Protein AF-A0A453B8L2-F1 (afdb_monomer)

InterPro domains:
  IPR011989 Armadillo-like helical [G3DSA:1.25.10.10] (1-227)
  IPR016024 Armadillo-type fold [SSF48371] (5-205)
  IPR040122 Importin beta family [PTHR10527] (8-200)

Radius of gyration: 18.41 Å; Cα contacts (8 Å, |Δi|>4): 277; chains: 1; bounding box: 45×30×52 Å

Sequence (228 aa):
MLGKDKTAEERRIAICIFDDIAEQCRESALKYYDTYVPFLLEASNDDNSDVRQAAVYGLGVCAEFGGLTFRPLVGEALSKLNNVIRHPEAQHADNIMAYDNAVSALGKICQFHRDGIDAAQVIPAWLGCLPIKDDKIEAKVVHDQLCSMVERSDAQVLGPHSQYLPKIVSIFAEVLCNGKELATDETTTRMISVLKRFQQTLPPDFLASTFSTLQPQQQLMLQSILST

pLDDT: mean 94.62, std 6.13, range [56.25, 98.94]

Mean predicted aligned error: 3.57 Å

Organism: Aegilops tauschii subsp. strangulata (NCBI:txid200361)

Structure (mmCIF, N/CA/C/O backbone):
data_AF-A0A453B8L2-F1
#
_entry.id   AF-A0A453B8L2-F1
#
loop_
_atom_site.group_PDB
_atom_site.id
_atom_site.type_symbol
_atom_site.label_atom_id
_atom_site.label_alt_id
_atom_site.label_comp_id
_atom_site.label_asym_id
_atom_site.label_entity_id
_atom_site.label_seq_id
_atom_site.pdbx_PDB_ins_code
_atom_site.Cartn_x
_atom_site.Cartn_y
_atom_site.Cartn_z
_atom_site.occupancy
_atom_site.B_iso_or_equiv
_atom_site.auth_seq_id
_atom_site.auth_comp_id
_atom_site.auth_asym_id
_atom_site.auth_atom_id
_atom_site.pdbx_PDB_model_num
ATOM 1 N N . MET A 1 1 ? 14.413 -1.342 -23.898 1.00 56.25 1 MET A N 1
ATOM 2 C CA . MET A 1 1 ? 14.914 -0.247 -23.036 1.00 56.25 1 MET A CA 1
ATOM 3 C C . MET A 1 1 ? 15.488 -0.759 -21.718 1.00 56.25 1 MET A C 1
ATOM 5 O O . MET A 1 1 ? 16.394 -0.116 -21.220 1.00 56.25 1 MET A O 1
ATOM 9 N N . LEU A 1 2 ? 15.067 -1.928 -21.214 1.00 61.03 2 LEU A N 1
ATOM 10 C CA . LEU A 1 2 ? 15.569 -2.530 -19.967 1.00 61.03 2 LEU A CA 1
ATOM 11 C C . LEU A 1 2 ? 16.268 -3.887 -20.187 1.00 61.03 2 LEU A C 1
ATOM 13 O O . LEU A 1 2 ? 16.107 -4.805 -19.392 1.00 61.03 2 LEU A O 1
ATOM 17 N N . GLY A 1 3 ? 16.979 -4.059 -21.305 1.00 63.28 3 GLY A N 1
ATOM 18 C CA . GLY A 1 3 ? 17.667 -5.325 -21.575 1.00 63.28 3 GLY A CA 1
ATOM 19 C C . GLY A 1 3 ? 18.661 -5.672 -20.460 1.00 63.28 3 GLY A C 1
ATOM 20 O O . GLY A 1 3 ? 19.160 -4.785 -19.767 1.00 63.28 3 GLY A O 1
ATOM 21 N N . LYS A 1 4 ? 18.973 -6.964 -20.290 1.00 64.12 4 LYS A N 1
ATOM 22 C CA . LYS A 1 4 ? 19.947 -7.438 -19.282 1.00 64.12 4 LYS A CA 1
ATOM 23 C C . LYS A 1 4 ? 21.360 -6.861 -19.472 1.00 64.12 4 LYS A C 1
ATOM 25 O O . LYS A 1 4 ? 22.210 -7.035 -18.609 1.00 64.12 4 LYS A O 1
ATOM 30 N N . ASP A 1 5 ? 21.608 -6.186 -20.594 1.00 80.19 5 ASP A N 1
ATOM 31 C CA . ASP A 1 5 ? 22.816 -5.416 -20.886 1.00 80.19 5 ASP A CA 1
ATOM 32 C C . ASP A 1 5 ? 22.869 -4.047 -20.177 1.00 80.19 5 ASP A C 1
ATOM 34 O O . ASP A 1 5 ? 23.896 -3.375 -20.250 1.00 80.19 5 ASP A O 1
ATOM 38 N N . LYS A 1 6 ? 21.789 -3.615 -19.511 1.00 88.00 6 LYS A N 1
ATOM 39 C CA . LYS A 1 6 ? 21.709 -2.347 -18.768 1.00 88.00 6 LYS A CA 1
ATOM 40 C C . LYS A 1 6 ? 22.010 -2.525 -17.287 1.00 88.00 6 LYS A C 1
ATOM 42 O O . LYS A 1 6 ? 21.656 -3.538 -16.684 1.00 88.00 6 LYS A O 1
ATOM 47 N N . THR A 1 7 ? 22.620 -1.511 -16.686 1.00 94.06 7 THR A N 1
ATOM 48 C CA . THR A 1 7 ? 22.859 -1.442 -15.239 1.00 94.06 7 THR A CA 1
ATOM 49 C C . THR A 1 7 ? 21.543 -1.334 -14.463 1.00 94.06 7 THR A C 1
ATOM 51 O O . THR A 1 7 ? 20.521 -0.921 -15.010 1.00 94.06 7 THR A O 1
ATOM 54 N N . ALA A 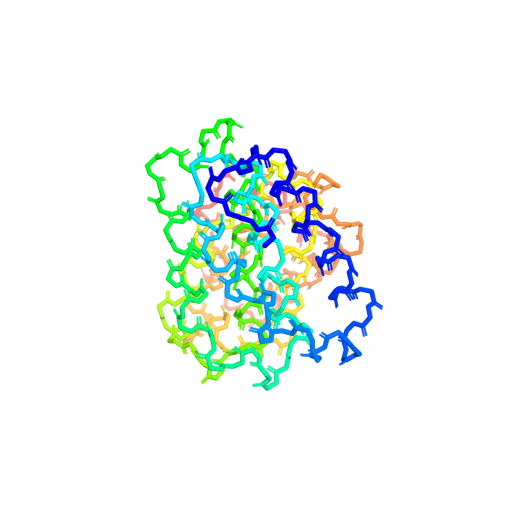1 8 ? 21.551 -1.701 -13.177 1.00 94.38 8 ALA A N 1
ATOM 55 C CA . ALA A 1 8 ? 20.370 -1.554 -12.321 1.00 94.38 8 ALA A CA 1
ATOM 56 C C . ALA A 1 8 ? 19.906 -0.089 -12.227 1.00 94.38 8 ALA A C 1
ATOM 58 O O . ALA A 1 8 ? 18.713 0.181 -12.307 1.00 94.38 8 ALA A O 1
ATOM 59 N N . GLU A 1 9 ? 20.851 0.854 -12.167 1.00 95.50 9 GLU A N 1
ATOM 60 C CA . GLU A 1 9 ? 20.565 2.292 -12.141 1.00 95.50 9 GLU A CA 1
ATOM 61 C C . GLU A 1 9 ? 19.816 2.757 -13.396 1.00 95.50 9 GLU A C 1
ATOM 63 O O . GLU A 1 9 ? 18.778 3.405 -13.297 1.00 95.50 9 GLU A O 1
ATOM 68 N N . GLU A 1 10 ? 20.296 2.378 -14.587 1.00 94.81 10 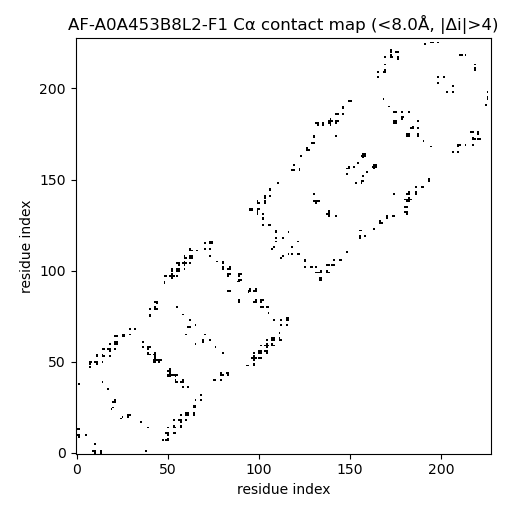GLU A N 1
ATOM 69 C CA . GLU A 1 10 ? 19.623 2.712 -15.850 1.00 94.81 10 GLU A CA 1
ATOM 70 C C . GLU A 1 10 ? 18.211 2.126 -15.905 1.00 94.81 10 GLU A C 1
ATOM 72 O O . GLU A 1 10 ? 17.290 2.785 -16.395 1.00 94.81 10 GLU A O 1
ATOM 77 N N . ARG A 1 11 ? 18.028 0.902 -15.386 1.00 94.38 11 ARG A N 1
ATOM 78 C CA . ARG A 1 11 ? 16.703 0.285 -15.312 1.00 94.38 11 ARG A CA 1
ATOM 79 C C . ARG A 1 11 ? 15.779 1.054 -14.375 1.00 94.38 11 ARG A C 1
ATOM 81 O O . ARG A 1 11 ? 14.662 1.375 -14.777 1.00 94.38 11 ARG A O 1
ATOM 88 N N . ARG A 1 12 ? 16.256 1.397 -13.173 1.00 95.88 12 ARG A N 1
ATOM 89 C CA . ARG A 1 12 ? 15.487 2.159 -12.181 1.00 95.88 12 ARG A CA 1
ATOM 90 C C . ARG A 1 12 ? 15.058 3.513 -12.739 1.00 95.88 12 ARG A C 1
ATOM 92 O O . ARG A 1 12 ? 13.876 3.826 -12.706 1.00 95.88 12 ARG A O 1
ATOM 99 N N . ILE A 1 13 ? 15.990 4.282 -13.307 1.00 95.75 13 ILE A N 1
ATOM 100 C CA . ILE A 1 13 ? 15.705 5.613 -13.866 1.00 95.75 13 ILE A CA 1
ATOM 101 C C . ILE A 1 13 ? 14.642 5.532 -14.962 1.00 95.75 13 ILE A C 1
ATOM 103 O O . ILE A 1 13 ? 13.707 6.330 -14.975 1.00 95.75 13 ILE A O 1
ATOM 107 N N . ALA A 1 14 ? 14.772 4.573 -15.880 1.00 94.75 14 ALA A N 1
ATOM 108 C CA . ALA A 1 14 ? 13.800 4.408 -16.951 1.00 94.75 14 ALA A CA 1
ATOM 109 C C . ALA A 1 14 ? 12.402 4.077 -16.406 1.00 94.75 14 ALA A C 1
ATOM 111 O O . ALA A 1 14 ? 11.430 4.644 -16.896 1.00 94.75 14 ALA A O 1
ATOM 112 N N . ILE A 1 15 ? 12.305 3.210 -15.393 1.00 96.44 15 ILE A N 1
ATOM 113 C CA . ILE A 1 15 ? 11.036 2.893 -14.726 1.00 96.44 15 ILE A CA 1
ATOM 114 C C . ILE A 1 15 ? 10.445 4.151 -14.085 1.00 96.44 15 ILE A C 1
ATOM 116 O O . ILE A 1 15 ? 9.339 4.523 -14.458 1.00 96.44 15 ILE A O 1
ATOM 120 N N . CYS A 1 16 ? 11.207 4.875 -13.257 1.00 96.94 16 CYS A N 1
ATOM 121 C CA . CYS A 1 16 ? 10.721 6.083 -12.581 1.00 96.94 16 CYS A CA 1
ATOM 122 C C . CYS A 1 16 ? 10.185 7.144 -13.559 1.00 96.94 16 CYS A C 1
ATOM 124 O O . CYS A 1 16 ? 9.155 7.753 -13.298 1.00 96.94 16 CYS A O 1
ATOM 126 N N . ILE A 1 17 ? 10.828 7.334 -14.719 1.00 95.81 17 ILE A N 1
ATOM 127 C CA . ILE A 1 17 ? 10.329 8.265 -15.748 1.00 95.81 17 ILE A CA 1
ATOM 128 C C . ILE A 1 17 ? 8.935 7.856 -16.238 1.00 95.81 17 ILE A C 1
ATOM 130 O O . ILE A 1 17 ? 8.071 8.707 -16.449 1.00 95.81 17 ILE A O 1
ATOM 134 N N . PHE A 1 18 ? 8.708 6.563 -16.468 1.00 95.06 18 PHE A N 1
ATOM 135 C CA . PHE A 1 18 ? 7.397 6.091 -16.897 1.00 95.06 18 PHE A CA 1
ATOM 136 C C . PHE A 1 18 ? 6.380 6.061 -15.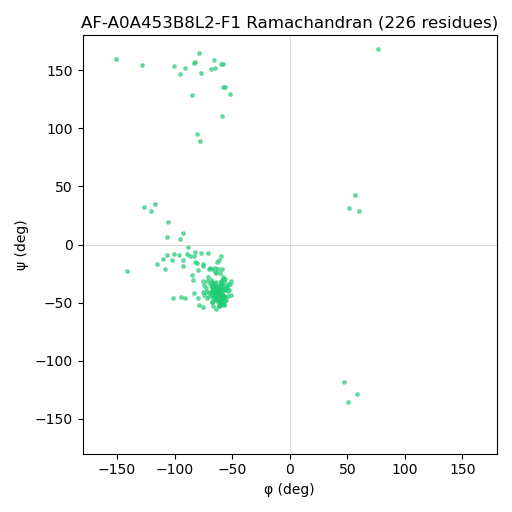753 1.00 95.06 18 PHE A C 1
ATOM 138 O O . PHE A 1 18 ? 5.208 6.320 -16.026 1.00 95.06 18 PHE A O 1
ATOM 145 N N . ASP A 1 19 ? 6.813 5.820 -14.511 1.00 96.94 19 ASP A N 1
ATOM 146 C CA . ASP A 1 19 ? 5.971 5.949 -13.318 1.00 96.94 19 ASP A CA 1
ATOM 147 C C . ASP A 1 19 ? 5.414 7.381 -13.237 1.00 96.94 19 ASP A C 1
ATOM 149 O O . ASP A 1 19 ? 4.197 7.563 -13.177 1.00 96.94 19 ASP A O 1
ATOM 153 N N . ASP A 1 20 ? 6.280 8.395 -13.371 1.00 96.81 20 ASP A N 1
ATOM 154 C CA . ASP A 1 20 ? 5.894 9.812 -13.383 1.00 96.81 20 ASP A CA 1
ATOM 155 C C . ASP A 1 20 ? 4.926 10.124 -14.533 1.00 96.81 20 ASP A C 1
ATOM 157 O O . ASP A 1 20 ? 3.925 10.820 -14.359 1.00 96.81 20 ASP A O 1
ATOM 161 N N . ILE A 1 21 ? 5.181 9.596 -15.736 1.00 95.38 21 ILE A N 1
ATOM 162 C CA . ILE A 1 21 ? 4.262 9.774 -16.868 1.00 95.38 21 ILE A CA 1
ATOM 163 C C . ILE A 1 21 ? 2.897 9.153 -16.544 1.00 95.38 21 ILE A C 1
ATOM 165 O O . ILE A 1 21 ? 1.869 9.785 -16.794 1.00 95.38 21 ILE A O 1
ATOM 169 N N . ALA A 1 22 ? 2.861 7.938 -15.997 1.00 95.25 22 ALA A N 1
ATOM 170 C CA . ALA A 1 22 ? 1.620 7.256 -15.650 1.00 95.25 22 ALA A CA 1
ATOM 171 C C . ALA A 1 22 ? 0.842 8.003 -14.555 1.00 95.25 22 ALA A C 1
ATOM 173 O O . ALA A 1 22 ? -0.367 8.197 -14.693 1.00 95.25 22 ALA A O 1
ATOM 174 N N . GLU A 1 23 ? 1.525 8.478 -13.516 1.00 96.12 23 GLU A N 1
ATOM 175 C CA . GLU A 1 23 ? 0.914 9.166 -12.378 1.00 96.12 23 GLU A CA 1
ATOM 176 C C . GLU A 1 23 ? 0.411 10.568 -12.752 1.00 96.12 23 GLU A C 1
ATOM 178 O O . GLU A 1 23 ? -0.729 10.939 -12.446 1.00 96.12 23 GLU A O 1
ATOM 183 N N . GLN A 1 24 ? 1.236 11.340 -13.464 1.00 97.00 24 GLN A N 1
ATOM 184 C CA . GLN A 1 24 ? 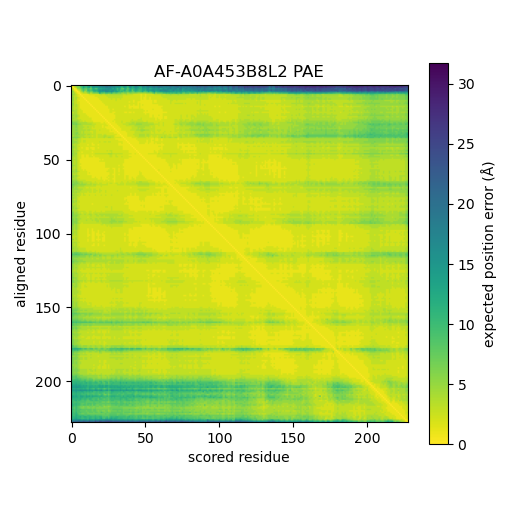0.955 12.744 -13.765 1.00 97.00 24 GLN A CA 1
ATOM 185 C C . GLN A 1 24 ? 0.054 12.911 -14.996 1.00 97.00 24 GLN A C 1
ATOM 187 O O . GLN A 1 24 ? -0.730 13.859 -15.063 1.00 97.00 24 GLN A O 1
ATOM 192 N N . CYS A 1 25 ? 0.124 11.997 -15.973 1.00 95.75 25 CYS A N 1
ATOM 193 C CA . CYS A 1 25 ? -0.677 12.077 -17.203 1.00 95.75 25 CYS A CA 1
ATOM 194 C C . CYS A 1 25 ? -1.899 11.139 -17.219 1.00 95.75 25 CYS A C 1
ATOM 196 O O . CYS A 1 25 ? -2.770 11.315 -18.078 1.00 95.75 25 CYS A O 1
ATOM 198 N N . ARG A 1 26 ? -1.994 10.173 -16.293 1.00 94.00 26 ARG A N 1
ATOM 199 C CA . ARG A 1 26 ? -3.161 9.294 -16.069 1.00 94.00 26 ARG A CA 1
ATOM 200 C C . ARG A 1 26 ? -3.715 8.696 -17.367 1.00 94.00 26 ARG A C 1
ATOM 202 O O . ARG A 1 26 ? -2.989 8.015 -18.085 1.00 94.00 26 ARG A O 1
ATOM 209 N N . GLU A 1 27 ? -4.968 8.989 -17.725 1.00 92.06 27 GLU A N 1
ATOM 210 C CA . GLU A 1 27 ? -5.622 8.481 -18.942 1.00 92.06 27 GLU A CA 1
ATOM 211 C C . GLU A 1 27 ? -4.799 8.723 -20.221 1.00 92.06 27 GLU A C 1
ATOM 213 O O . GLU A 1 27 ? -4.772 7.881 -21.119 1.00 92.06 27 GLU A O 1
ATOM 218 N N . SER A 1 28 ? -4.060 9.836 -20.301 1.00 94.50 28 SER A N 1
ATOM 219 C CA . SER A 1 28 ? -3.215 10.141 -21.467 1.00 94.50 28 SER A CA 1
ATOM 220 C C . SER A 1 28 ? -1.995 9.221 -21.588 1.00 94.50 28 SER A C 1
ATOM 222 O O . SER A 1 28 ? -1.440 9.083 -22.683 1.00 94.50 28 SER A O 1
ATOM 224 N N . ALA A 1 29 ? -1.577 8.585 -20.489 1.00 94.62 29 ALA A N 1
ATOM 225 C CA . ALA A 1 29 ? -0.471 7.636 -20.454 1.00 94.62 29 ALA A CA 1
ATOM 226 C C . ALA A 1 29 ? -0.876 6.218 -20.892 1.00 94.62 29 ALA A C 1
ATOM 228 O O . ALA A 1 29 ? -0.001 5.426 -21.239 1.00 94.62 29 ALA A O 1
ATOM 229 N N . LEU A 1 30 ? -2.178 5.899 -20.956 1.00 93.44 30 LEU A N 1
ATOM 230 C CA . LEU A 1 30 ? -2.669 4.547 -21.276 1.00 93.44 30 LEU A CA 1
ATOM 231 C C . LEU A 1 30 ? -2.157 4.021 -22.620 1.00 93.44 30 LEU A C 1
ATOM 233 O O . LEU A 1 30 ? -1.884 2.834 -22.756 1.00 93.44 30 LEU A O 1
ATOM 237 N N . LYS A 1 31 ? -1.942 4.904 -23.602 1.00 93.56 31 LYS A N 1
ATOM 238 C CA . LYS A 1 31 ? -1.366 4.546 -24.912 1.00 93.56 31 LYS A CA 1
ATOM 239 C C . LYS A 1 31 ? 0.055 3.965 -24.839 1.00 93.56 31 LYS A C 1
ATOM 241 O O . LYS A 1 31 ? 0.540 3.441 -25.835 1.00 93.56 31 LYS A O 1
ATOM 246 N N . TYR A 1 32 ? 0.729 4.090 -23.696 1.00 90.69 32 TYR A N 1
ATOM 247 C CA . TYR A 1 32 ? 2.061 3.537 -23.457 1.00 90.69 32 TYR A CA 1
ATOM 248 C C . TYR A 1 32 ? 2.033 2.235 -22.644 1.00 90.69 32 TYR A C 1
ATOM 250 O O . TYR A 1 32 ? 3.069 1.579 -22.540 1.00 90.69 32 TYR A O 1
ATOM 258 N N . TYR A 1 33 ? 0.880 1.828 -22.097 1.00 91.44 33 TYR A N 1
ATOM 259 C CA . TYR A 1 33 ? 0.789 0.687 -21.177 1.00 91.44 33 TYR A CA 1
ATOM 260 C C . TYR A 1 33 ? 1.183 -0.640 -21.832 1.00 91.44 33 TYR A C 1
ATOM 262 O O . TYR A 1 33 ? 1.894 -1.419 -21.203 1.00 91.44 33 TYR A O 1
ATOM 270 N N . ASP A 1 34 ? 0.828 -0.854 -23.103 1.00 88.81 34 ASP A N 1
ATOM 271 C CA . ASP A 1 34 ? 1.205 -2.061 -23.860 1.00 88.81 34 ASP A CA 1
ATOM 272 C C . ASP A 1 34 ? 2.723 -2.263 -23.938 1.00 88.81 34 ASP A C 1
ATOM 274 O O . ASP A 1 34 ? 3.210 -3.383 -24.059 1.00 88.81 34 ASP A O 1
ATOM 278 N N . THR A 1 35 ? 3.483 -1.168 -23.881 1.00 87.44 35 THR A N 1
ATOM 279 C CA . THR A 1 35 ? 4.945 -1.216 -23.849 1.00 87.44 35 THR A CA 1
ATOM 280 C C . THR A 1 35 ? 5.460 -1.253 -22.417 1.00 87.44 35 THR A C 1
ATOM 282 O O . THR A 1 35 ? 6.342 -2.041 -22.113 1.00 87.44 35 THR A O 1
ATOM 285 N N . TYR A 1 36 ? 4.933 -0.409 -21.536 1.00 90.56 36 TYR A N 1
ATOM 286 C CA . TYR A 1 36 ? 5.512 -0.146 -20.221 1.00 90.56 36 TYR A CA 1
ATOM 287 C C . TYR A 1 36 ? 5.128 -1.168 -19.139 1.00 90.56 36 TYR A C 1
ATOM 289 O O . TYR A 1 36 ? 5.999 -1.607 -18.390 1.00 90.56 36 TYR A O 1
ATOM 297 N N . VAL A 1 37 ? 3.871 -1.617 -19.068 1.00 93.88 37 VAL A N 1
ATOM 298 C CA . VAL A 1 37 ? 3.434 -2.524 -17.989 1.00 93.88 37 VAL A CA 1
ATOM 299 C C . VAL A 1 37 ? 4.119 -3.898 -18.041 1.00 93.88 37 VAL A C 1
ATOM 301 O O . VAL A 1 37 ? 4.521 -4.378 -16.980 1.00 93.88 37 VAL A O 1
ATOM 304 N N . PRO A 1 38 ? 4.351 -4.529 -19.213 1.00 93.62 38 PRO A N 1
ATOM 305 C CA . PRO A 1 38 ? 5.133 -5.767 -19.274 1.00 93.62 38 PRO A CA 1
ATOM 306 C C . PRO A 1 38 ? 6.520 -5.635 -18.631 1.00 93.62 38 PRO A C 1
ATOM 308 O O . PRO A 1 38 ? 6.982 -6.548 -17.950 1.00 93.62 38 PRO A O 1
ATOM 311 N N . PHE A 1 39 ? 7.161 -4.473 -18.787 1.00 91.44 39 PHE A N 1
ATOM 312 C CA . PHE A 1 39 ? 8.456 -4.199 -18.173 1.00 91.44 39 PHE A CA 1
ATOM 313 C C . PHE A 1 39 ? 8.370 -4.046 -16.655 1.00 91.44 39 PHE A C 1
ATOM 315 O O . PHE A 1 39 ? 9.223 -4.583 -15.952 1.00 91.44 39 PHE A O 1
ATOM 322 N N . LEU A 1 40 ? 7.342 -3.366 -16.141 1.00 95.94 40 LEU A N 1
ATOM 323 C CA . LEU A 1 40 ? 7.100 -3.291 -14.699 1.00 95.94 40 LEU A CA 1
ATOM 324 C C . LEU A 1 40 ? 6.901 -4.680 -14.084 1.00 95.94 40 LEU A C 1
ATOM 326 O O . LEU A 1 40 ? 7.466 -4.986 -13.035 1.00 95.94 40 LEU A O 1
ATOM 330 N N . LEU A 1 41 ? 6.115 -5.535 -14.743 1.00 97.31 41 LEU A N 1
ATOM 331 C CA . LEU A 1 41 ? 5.838 -6.895 -14.278 1.00 97.31 41 LEU A CA 1
ATOM 332 C C . LEU A 1 41 ? 7.113 -7.750 -14.227 1.00 97.31 41 LEU A C 1
ATOM 334 O O . LEU A 1 41 ? 7.298 -8.528 -13.290 1.00 97.31 41 LEU A O 1
ATOM 338 N N . GLU A 1 42 ? 8.014 -7.605 -15.200 1.00 95.56 42 GLU A N 1
ATOM 339 C CA . GLU A 1 42 ? 9.329 -8.253 -15.162 1.00 95.56 42 GLU A CA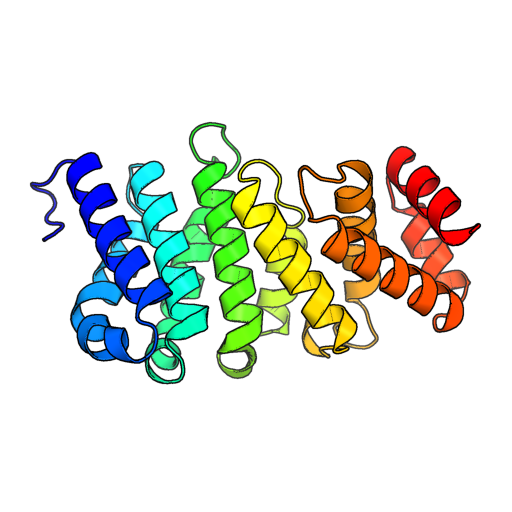 1
ATOM 340 C C . GLU A 1 42 ? 10.197 -7.686 -14.025 1.00 95.56 42 GLU A C 1
ATOM 342 O O . GLU A 1 42 ? 10.654 -8.440 -13.163 1.00 95.56 42 GLU A O 1
ATOM 347 N N . ALA A 1 43 ? 10.359 -6.361 -13.976 1.00 97.06 43 ALA A N 1
ATOM 348 C CA . ALA A 1 43 ? 11.241 -5.662 -13.041 1.00 97.06 43 ALA A CA 1
ATOM 349 C C . ALA A 1 43 ? 10.791 -5.740 -11.570 1.00 97.06 43 ALA A C 1
ATOM 351 O O . ALA A 1 43 ? 11.609 -5.625 -10.661 1.00 97.06 43 ALA A O 1
ATOM 352 N N . SER A 1 44 ? 9.511 -6.016 -11.310 1.00 98.19 44 SER A N 1
ATOM 353 C CA . SER A 1 44 ? 8.981 -6.219 -9.952 1.00 98.19 44 SER A CA 1
ATOM 354 C C . SER A 1 44 ? 9.668 -7.364 -9.209 1.00 98.19 44 SER A C 1
ATOM 356 O O . SER A 1 44 ? 9.623 -7.431 -7.984 1.00 98.19 44 SER A O 1
ATOM 358 N N . ASN A 1 45 ? 10.300 -8.295 -9.926 1.00 97.31 45 ASN A N 1
ATOM 359 C CA . ASN A 1 45 ? 11.081 -9.383 -9.340 1.00 97.31 45 ASN A CA 1
ATOM 360 C C . ASN A 1 45 ? 12.552 -9.349 -9.809 1.00 97.31 45 ASN A C 1
ATOM 362 O O . ASN A 1 45 ? 13.180 -10.400 -9.886 1.00 97.31 45 ASN A O 1
ATOM 366 N N . ASP A 1 46 ? 13.087 -8.164 -10.133 1.00 97.25 46 ASP A N 1
ATOM 367 C CA . ASP A 1 46 ? 14.516 -7.948 -10.419 1.00 97.25 46 ASP A CA 1
ATOM 368 C C . ASP A 1 46 ? 15.385 -8.337 -9.209 1.00 97.25 46 ASP A C 1
ATOM 370 O O . ASP A 1 46 ? 14.917 -8.302 -8.072 1.00 97.25 46 ASP A O 1
ATOM 374 N N . ASP A 1 47 ? 16.654 -8.681 -9.425 1.00 94.94 47 ASP A N 1
ATOM 375 C CA . ASP A 1 47 ? 17.588 -9.016 -8.342 1.00 94.94 47 ASP A CA 1
ATOM 376 C C . ASP A 1 47 ? 17.932 -7.786 -7.479 1.00 94.94 47 ASP A C 1
ATOM 378 O O . ASP A 1 47 ? 18.163 -7.908 -6.273 1.00 94.94 47 ASP A O 1
ATOM 382 N N . ASN A 1 48 ? 17.922 -6.584 -8.065 1.00 97.06 48 ASN A N 1
ATOM 383 C CA . ASN A 1 48 ? 18.202 -5.334 -7.365 1.00 97.06 48 ASN A CA 1
ATOM 384 C C . ASN A 1 48 ? 16.943 -4.766 -6.681 1.00 97.06 48 ASN A C 1
ATOM 386 O O . ASN A 1 48 ? 15.898 -4.598 -7.312 1.00 97.06 48 ASN A O 1
ATOM 390 N N . SER A 1 49 ? 17.047 -4.442 -5.389 1.00 97.75 49 SER A N 1
ATOM 391 C CA . SER A 1 49 ? 15.920 -3.960 -4.581 1.00 97.75 49 SER A CA 1
ATOM 392 C C . SER A 1 49 ? 15.382 -2.601 -5.019 1.00 97.75 49 SER A C 1
ATOM 394 O O . SER A 1 49 ? 14.165 -2.438 -5.038 1.00 97.75 49 SER A O 1
ATOM 396 N N . ASP A 1 50 ? 16.237 -1.671 -5.448 1.00 97.94 50 ASP A N 1
ATOM 397 C CA . ASP A 1 50 ? 15.802 -0.347 -5.911 1.00 97.94 50 ASP A CA 1
ATOM 398 C C . ASP A 1 50 ? 15.000 -0.442 -7.219 1.00 97.94 50 ASP A C 1
ATOM 400 O O . ASP A 1 50 ? 14.009 0.266 -7.409 1.00 97.94 50 ASP A O 1
ATOM 404 N N . VAL A 1 51 ? 15.393 -1.355 -8.118 1.00 98.19 51 VAL A N 1
ATOM 405 C CA . VAL A 1 51 ? 14.624 -1.657 -9.336 1.00 98.19 51 VAL A CA 1
ATOM 406 C C . VAL A 1 51 ? 13.277 -2.280 -8.979 1.00 98.19 51 VAL A C 1
ATOM 408 O O . VAL A 1 51 ? 12.258 -1.858 -9.529 1.00 98.19 51 VAL A O 1
ATOM 411 N N . ARG A 1 52 ? 13.244 -3.233 -8.034 1.00 98.44 52 ARG A N 1
ATOM 412 C CA . ARG A 1 52 ? 11.977 -3.803 -7.550 1.00 98.44 52 ARG A CA 1
ATOM 413 C C . ARG A 1 52 ? 11.075 -2.732 -6.956 1.00 98.44 52 ARG A C 1
ATOM 415 O O . ARG A 1 52 ? 9.899 -2.715 -7.294 1.00 98.44 52 ARG A O 1
ATOM 422 N N . GLN A 1 53 ? 11.611 -1.855 -6.107 1.00 98.69 53 GLN A N 1
ATOM 423 C CA . GLN A 1 53 ? 10.857 -0.779 -5.466 1.00 98.69 53 GLN A CA 1
ATOM 424 C C . GLN A 1 53 ? 10.191 0.125 -6.507 1.00 98.69 53 GLN A C 1
ATOM 426 O O . GLN A 1 53 ? 8.976 0.306 -6.453 1.00 98.69 53 GLN A O 1
ATOM 431 N N . ALA A 1 54 ? 10.958 0.627 -7.481 1.00 98.56 54 ALA A N 1
ATOM 432 C CA . ALA A 1 54 ? 10.414 1.448 -8.561 1.00 98.56 54 ALA A CA 1
ATOM 433 C C . ALA A 1 54 ? 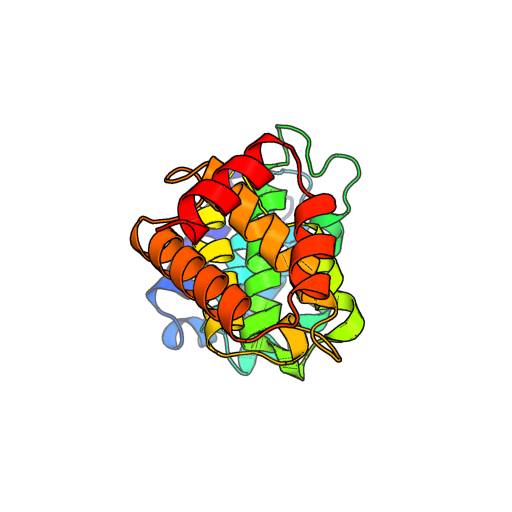9.334 0.686 -9.350 1.00 98.56 54 ALA A C 1
ATOM 435 O O . ALA A 1 54 ? 8.238 1.187 -9.579 1.00 98.56 54 ALA A O 1
ATOM 436 N N . ALA A 1 55 ? 9.594 -0.578 -9.691 1.00 98.62 55 ALA A N 1
ATOM 437 C CA . ALA A 1 55 ? 8.657 -1.375 -10.472 1.00 98.62 55 ALA A CA 1
ATOM 438 C C . ALA A 1 55 ? 7.324 -1.637 -9.750 1.00 98.62 55 ALA A C 1
ATOM 440 O O . ALA A 1 55 ? 6.260 -1.520 -10.362 1.00 98.62 55 ALA A O 1
ATOM 441 N N . VAL A 1 56 ? 7.353 -1.981 -8.457 1.00 98.81 56 VAL A N 1
ATOM 442 C CA . VAL A 1 56 ? 6.118 -2.229 -7.697 1.00 98.81 56 VAL A CA 1
ATOM 443 C C . VAL A 1 56 ? 5.357 -0.935 -7.407 1.00 98.81 56 VAL A C 1
ATOM 445 O O . VAL A 1 56 ? 4.126 -0.960 -7.424 1.00 98.81 56 VAL A O 1
ATOM 448 N N . TYR A 1 57 ? 6.054 0.196 -7.239 1.00 98.81 57 TYR A N 1
ATOM 449 C CA . TYR A 1 57 ? 5.427 1.519 -7.195 1.00 98.81 57 TYR A CA 1
ATOM 450 C C . TYR A 1 57 ? 4.676 1.811 -8.505 1.00 98.81 57 TYR A C 1
ATOM 452 O O . TYR A 1 57 ? 3.466 2.057 -8.479 1.00 98.81 57 TYR A O 1
ATOM 460 N N . GLY A 1 58 ? 5.346 1.664 -9.654 1.00 98.44 58 GLY A N 1
ATOM 461 C CA . GLY A 1 58 ? 4.746 1.820 -10.980 1.00 98.44 58 GLY A CA 1
ATOM 462 C C . GLY A 1 58 ? 3.549 0.894 -11.221 1.00 98.44 58 GLY A C 1
ATOM 463 O O . GLY A 1 58 ? 2.530 1.322 -11.768 1.00 98.44 58 GLY A O 1
ATOM 464 N N . LEU A 1 59 ? 3.601 -0.362 -10.750 1.00 98.44 59 LEU A N 1
ATOM 465 C CA . LEU A 1 59 ? 2.439 -1.263 -10.786 1.00 98.44 59 LEU A CA 1
ATOM 466 C C . LEU A 1 59 ? 1.272 -0.732 -9.953 1.00 98.44 59 LEU A C 1
ATOM 468 O O . LEU A 1 59 ? 0.125 -0.829 -10.389 1.00 98.44 59 LEU A O 1
ATOM 472 N N . GLY A 1 60 ? 1.547 -0.160 -8.780 1.00 98.62 60 GLY A N 1
ATOM 473 C CA . GLY A 1 60 ? 0.541 0.501 -7.954 1.00 98.62 60 GLY A CA 1
ATOM 474 C C . GLY A 1 60 ? -0.112 1.682 -8.673 1.00 98.62 60 GLY A C 1
ATOM 475 O O . GLY A 1 60 ? -1.338 1.774 -8.703 1.00 98.62 60 GLY A O 1
ATOM 476 N N . VAL A 1 61 ? 0.687 2.545 -9.308 1.00 98.38 61 VAL A N 1
ATOM 477 C CA . VAL A 1 61 ? 0.202 3.666 -10.137 1.00 98.38 61 VAL A CA 1
ATOM 478 C C . VAL A 1 61 ? -0.674 3.156 -11.286 1.00 98.38 61 VAL A C 1
ATOM 480 O O . VAL A 1 61 ? -1.760 3.685 -11.528 1.00 98.38 61 VAL A O 1
ATOM 483 N N . CYS A 1 62 ? -0.252 2.084 -11.961 1.00 97.81 62 CYS A N 1
ATOM 484 C CA . CYS A 1 62 ? -1.026 1.473 -13.040 1.00 97.81 62 CYS A CA 1
ATOM 485 C C . CYS A 1 62 ? -2.334 0.837 -12.551 1.00 97.81 62 CYS A C 1
ATOM 487 O O . CYS A 1 62 ? -3.339 0.911 -13.254 1.00 97.81 62 CYS A O 1
ATOM 489 N N . ALA A 1 63 ? -2.356 0.249 -11.355 1.00 97.56 63 ALA A N 1
ATOM 490 C CA . ALA A 1 63 ? -3.580 -0.263 -10.743 1.00 97.56 63 ALA A CA 1
ATOM 491 C C . ALA A 1 63 ? -4.558 0.863 -10.363 1.00 97.56 63 ALA A C 1
ATOM 493 O O . ALA A 1 63 ? -5.770 0.688 -10.410 1.00 97.56 63 ALA A O 1
ATOM 494 N N . GLU A 1 64 ? -4.053 2.033 -9.986 1.00 97.81 64 GLU A N 1
ATOM 495 C CA . GLU A 1 64 ? -4.891 3.166 -9.598 1.00 97.81 64 GLU A CA 1
ATOM 496 C C . GLU A 1 64 ? -5.456 3.928 -10.806 1.00 97.81 64 GLU A C 1
ATOM 498 O O . GLU A 1 64 ? -6.655 4.206 -10.865 1.00 97.81 64 GLU A O 1
ATOM 503 N N . PHE A 1 65 ? -4.619 4.226 -11.804 1.00 96.88 65 PHE A N 1
ATOM 504 C CA . PHE A 1 65 ? -4.996 5.084 -12.935 1.00 96.88 65 PHE A CA 1
ATOM 505 C C . PHE A 1 65 ? -5.212 4.335 -14.256 1.00 96.88 65 PHE A C 1
ATOM 507 O O . PHE A 1 65 ? -5.711 4.917 -15.219 1.00 96.88 65 PHE A O 1
ATOM 514 N N . GLY A 1 66 ? -4.875 3.045 -14.321 1.00 94.81 66 GLY A N 1
ATOM 515 C CA . GLY A 1 66 ? -4.956 2.234 -15.538 1.00 94.81 66 GLY A CA 1
ATOM 516 C C . GLY A 1 66 ? -6.368 1.811 -15.942 1.00 94.81 66 GLY A C 1
ATOM 517 O O . GLY A 1 66 ? -6.586 1.382 -17.078 1.00 94.81 66 GLY A O 1
ATOM 518 N N . GLY A 1 67 ? -7.337 1.904 -15.026 1.00 93.31 67 GLY A N 1
ATOM 519 C CA . GLY A 1 67 ? -8.741 1.582 -15.282 1.00 93.31 67 GLY A CA 1
ATOM 520 C C . GLY A 1 67 ? -8.939 0.212 -15.945 1.00 93.31 67 GLY A C 1
ATOM 521 O O . GLY A 1 67 ? -8.326 -0.790 -15.574 1.00 93.31 67 GLY A O 1
ATOM 522 N N . LEU A 1 68 ? -9.803 0.144 -16.961 1.00 93.62 68 LEU A N 1
ATOM 523 C CA . LEU A 1 68 ? -10.097 -1.115 -17.659 1.00 93.62 68 LEU A CA 1
ATOM 524 C C . LEU A 1 68 ? -8.884 -1.707 -18.392 1.00 93.62 68 LEU A C 1
ATOM 526 O O . LEU A 1 68 ? -8.848 -2.922 -18.579 1.00 93.62 68 LEU A O 1
ATOM 530 N N . THR A 1 69 ? -7.896 -0.888 -18.760 1.00 94.56 69 THR A N 1
ATOM 531 C CA . THR A 1 69 ? -6.674 -1.332 -19.447 1.00 94.56 69 THR A CA 1
ATOM 532 C C . THR A 1 69 ? -5.803 -2.201 -18.543 1.00 94.56 69 THR A C 1
ATOM 534 O O . THR A 1 69 ? -5.210 -3.166 -19.015 1.00 94.56 69 THR A O 1
ATOM 537 N N . PHE A 1 70 ? -5.760 -1.918 -17.237 1.00 95.56 70 PHE A N 1
ATOM 538 C CA . PHE A 1 70 ? -4.983 -2.719 -16.284 1.00 95.56 70 PHE A CA 1
ATOM 539 C C . PHE A 1 70 ? -5.691 -4.015 -15.866 1.00 95.56 70 PHE A C 1
ATOM 541 O O . PHE A 1 70 ? -5.045 -4.980 -15.463 1.00 95.56 70 PHE A O 1
ATOM 548 N N . ARG A 1 71 ? -7.024 -4.087 -15.994 1.00 94.88 71 ARG A N 1
ATOM 549 C CA . ARG A 1 71 ? -7.833 -5.220 -15.508 1.00 94.88 71 ARG A CA 1
ATOM 550 C C . ARG A 1 71 ? -7.341 -6.608 -15.967 1.00 94.88 71 ARG A C 1
ATOM 552 O O . ARG A 1 71 ? -7.313 -7.500 -15.120 1.00 94.88 71 ARG A O 1
ATOM 559 N N . PRO A 1 72 ? -6.941 -6.835 -17.235 1.00 95.56 72 PRO A N 1
ATOM 560 C CA . PRO A 1 72 ? -6.426 -8.136 -17.675 1.00 95.56 72 PRO A CA 1
ATOM 561 C C . PRO A 1 72 ? -5.108 -8.544 -16.999 1.00 95.56 72 PRO A C 1
ATOM 563 O O . PRO A 1 72 ? -4.777 -9.725 -16.979 1.00 95.56 72 PRO A O 1
ATOM 566 N N . LEU A 1 73 ? -4.369 -7.581 -16.443 1.00 96.12 73 LEU A N 1
ATOM 567 C CA . LEU A 1 73 ? -3.032 -7.757 -15.872 1.00 96.12 73 LEU A CA 1
ATOM 568 C C . LEU A 1 73 ? -3.057 -7.969 -14.351 1.00 96.12 73 LEU A C 1
ATOM 570 O O . LEU A 1 73 ? -2.038 -8.333 -13.771 1.00 96.12 73 LEU A O 1
ATOM 574 N N . VAL A 1 74 ? -4.215 -7.795 -13.700 1.00 97.56 74 VAL A N 1
ATOM 575 C CA . VAL A 1 74 ? -4.370 -7.892 -12.236 1.00 97.56 74 VAL A CA 1
ATOM 576 C C . VAL A 1 74 ? -3.840 -9.217 -11.686 1.00 97.56 74 VAL A C 1
ATOM 578 O O . VAL A 1 74 ? -3.122 -9.218 -10.691 1.00 97.56 74 VAL A O 1
ATOM 581 N N . GLY A 1 75 ? -4.145 -10.344 -12.338 1.00 97.81 75 GLY A N 1
ATOM 582 C CA . GLY A 1 75 ? -3.682 -11.659 -11.885 1.00 97.81 75 GLY A CA 1
ATOM 583 C C . GLY A 1 75 ? -2.156 -11.794 -11.897 1.00 97.81 75 GLY A C 1
ATOM 584 O O . GLY A 1 75 ? -1.570 -12.311 -10.945 1.00 97.81 75 GLY A O 1
ATOM 585 N N . GLU A 1 76 ? -1.501 -11.284 -12.941 1.00 98.00 76 GLU A N 1
ATOM 586 C CA . GLU A 1 76 ? -0.040 -11.295 -13.028 1.00 98.00 76 GLU A CA 1
ATOM 587 C C . GLU A 1 76 ? 0.580 -10.318 -12.025 1.00 98.00 76 GLU A C 1
ATOM 589 O O . GLU A 1 76 ? 1.487 -10.700 -11.288 1.00 98.00 76 GLU A O 1
ATOM 594 N N . ALA A 1 77 ? 0.039 -9.101 -11.915 1.00 98.44 77 ALA A N 1
ATOM 595 C CA . ALA A 1 77 ? 0.487 -8.109 -10.941 1.00 98.44 77 ALA A CA 1
ATOM 596 C C . ALA A 1 77 ? 0.412 -8.650 -9.504 1.00 98.44 77 ALA A C 1
ATOM 598 O O . ALA A 1 77 ? 1.389 -8.555 -8.763 1.00 98.44 77 ALA A O 1
ATOM 599 N N . LEU A 1 78 ? -0.692 -9.309 -9.129 1.00 98.56 78 LEU A N 1
ATOM 600 C CA . LEU A 1 78 ? -0.822 -9.981 -7.833 1.00 98.56 78 LEU A CA 1
ATOM 601 C C . LEU A 1 78 ? 0.271 -11.030 -7.618 1.00 98.56 78 LEU A C 1
ATOM 603 O O . LEU A 1 78 ? 0.866 -11.077 -6.543 1.00 98.56 78 LEU A O 1
ATOM 607 N N . SER A 1 79 ? 0.567 -11.851 -8.631 1.00 98.44 79 SER A N 1
ATOM 608 C CA . SER A 1 79 ? 1.644 -12.840 -8.538 1.00 98.44 79 SER A CA 1
ATOM 609 C C . SER A 1 79 ? 3.003 -12.176 -8.309 1.00 98.44 79 SER A C 1
ATOM 611 O O . SER A 1 79 ? 3.775 -12.651 -7.475 1.00 98.44 79 SER A O 1
ATOM 613 N N . LYS A 1 80 ? 3.305 -11.090 -9.030 1.00 98.69 80 LYS A N 1
ATOM 614 C CA . LYS A 1 80 ? 4.580 -10.369 -8.918 1.00 98.69 80 LYS A CA 1
ATOM 615 C C . LYS A 1 80 ? 4.741 -9.703 -7.558 1.00 98.69 80 LYS A C 1
ATOM 617 O O . LYS A 1 80 ? 5.783 -9.883 -6.930 1.00 98.69 80 LYS A O 1
ATOM 622 N N . LEU A 1 81 ? 3.707 -9.014 -7.076 1.00 98.81 81 LEU A N 1
ATOM 623 C CA . LEU A 1 81 ? 3.695 -8.388 -5.752 1.00 98.81 81 LEU A CA 1
ATOM 624 C C . LEU A 1 81 ? 3.826 -9.433 -4.642 1.00 98.81 81 LEU A C 1
ATOM 626 O O . LEU A 1 81 ? 4.634 -9.273 -3.733 1.00 98.81 81 LEU A O 1
ATOM 630 N N . ASN A 1 82 ? 3.097 -10.547 -4.742 1.00 98.56 82 ASN A N 1
ATOM 631 C CA . ASN A 1 82 ? 3.163 -11.623 -3.759 1.00 98.56 82 ASN A CA 1
ATOM 632 C C . ASN A 1 82 ? 4.572 -12.234 -3.650 1.00 98.56 82 ASN A C 1
ATOM 634 O O . ASN A 1 82 ? 4.990 -12.580 -2.547 1.00 98.56 82 ASN A O 1
ATOM 638 N N . ASN A 1 83 ? 5.324 -12.327 -4.752 1.00 98.50 83 ASN A N 1
ATOM 639 C CA . ASN A 1 83 ? 6.718 -12.780 -4.713 1.00 98.50 83 ASN A CA 1
ATOM 640 C C . ASN A 1 83 ? 7.617 -11.829 -3.908 1.00 98.50 83 ASN A C 1
ATOM 642 O O . ASN A 1 83 ? 8.452 -12.302 -3.142 1.00 98.50 83 ASN A O 1
ATOM 646 N N . VAL A 1 84 ? 7.428 -10.510 -4.044 1.00 98.62 84 VAL A N 1
ATOM 647 C CA . VAL A 1 84 ? 8.177 -9.505 -3.266 1.00 98.62 84 VAL A CA 1
ATOM 648 C C . VAL A 1 84 ? 7.789 -9.575 -1.792 1.00 98.62 84 VAL A C 1
ATOM 650 O O . VAL A 1 84 ? 8.655 -9.688 -0.930 1.00 98.62 84 VAL A O 1
ATOM 653 N N . ILE A 1 85 ? 6.485 -9.584 -1.504 1.00 98.69 85 ILE A N 1
ATOM 654 C CA . ILE A 1 85 ? 5.941 -9.568 -0.139 1.00 98.69 85 ILE A CA 1
ATOM 655 C C . ILE A 1 85 ? 6.345 -10.822 0.646 1.00 98.69 85 ILE A C 1
ATOM 657 O O . ILE A 1 85 ? 6.620 -10.748 1.841 1.00 98.69 85 ILE A O 1
ATOM 661 N N . ARG A 1 86 ? 6.382 -11.985 -0.013 1.00 98.00 86 ARG A N 1
ATOM 662 C CA . ARG A 1 86 ? 6.688 -13.277 0.623 1.00 98.00 86 ARG A CA 1
ATOM 663 C C . ARG A 1 86 ? 8.152 -13.683 0.519 1.00 98.00 86 ARG A C 1
ATOM 665 O O . ARG A 1 86 ? 8.484 -14.798 0.927 1.00 98.00 86 ARG A O 1
ATOM 672 N N . HIS A 1 87 ? 9.016 -12.828 -0.030 1.00 98.00 87 HIS A N 1
ATOM 673 C CA . HIS A 1 87 ? 10.441 -13.119 -0.082 1.00 98.00 87 HIS A CA 1
ATOM 674 C C . HIS A 1 87 ? 10.972 -13.341 1.351 1.00 98.00 87 HIS A C 1
ATOM 676 O O . HIS A 1 87 ? 10.633 -12.559 2.241 1.00 98.00 87 HIS A O 1
ATOM 682 N N . PRO A 1 88 ? 11.801 -14.371 1.618 1.00 97.25 88 PRO A N 1
ATOM 683 C CA . PRO A 1 88 ? 12.286 -14.655 2.974 1.00 97.25 88 PRO A CA 1
ATOM 684 C C . PRO A 1 88 ? 13.000 -13.471 3.639 1.00 97.25 88 PRO A C 1
ATOM 686 O O . PRO A 1 88 ? 12.940 -13.307 4.852 1.00 97.25 88 PRO A O 1
ATOM 689 N N . GLU A 1 89 ? 13.637 -12.627 2.828 1.00 97.38 89 GLU A N 1
ATOM 690 C CA . GLU A 1 89 ? 14.344 -11.419 3.262 1.00 97.38 89 GLU A CA 1
ATOM 691 C C . GLU A 1 89 ? 13.576 -10.130 2.936 1.00 97.38 89 GLU A C 1
ATOM 693 O O . GLU A 1 89 ? 14.181 -9.063 2.868 1.00 97.38 89 GLU A O 1
ATOM 698 N N . ALA A 1 90 ? 12.261 -10.197 2.691 1.00 97.75 90 ALA A N 1
ATOM 699 C CA . ALA A 1 90 ? 11.470 -9.028 2.291 1.00 97.75 90 ALA A CA 1
ATOM 700 C C . ALA A 1 90 ? 11.562 -7.878 3.306 1.00 97.75 90 ALA A C 1
ATOM 702 O O . ALA A 1 90 ? 11.622 -6.717 2.919 1.00 97.75 90 ALA A O 1
ATOM 703 N N . GLN A 1 91 ? 11.639 -8.212 4.598 1.00 96.25 91 GLN A N 1
ATOM 704 C CA . GLN A 1 91 ? 11.752 -7.244 5.692 1.00 96.25 91 GLN A CA 1
ATOM 705 C C . GLN A 1 91 ? 13.205 -6.945 6.109 1.00 96.25 91 GLN A C 1
ATOM 707 O O . GLN A 1 91 ? 13.436 -6.313 7.138 1.00 96.25 91 GLN A O 1
ATOM 712 N N . HIS A 1 92 ? 14.203 -7.408 5.345 1.00 97.81 92 HIS A N 1
ATOM 713 C CA . HIS A 1 92 ? 15.596 -7.001 5.546 1.00 97.81 92 HIS A CA 1
ATOM 714 C C . HIS A 1 92 ? 15.778 -5.524 5.164 1.00 97.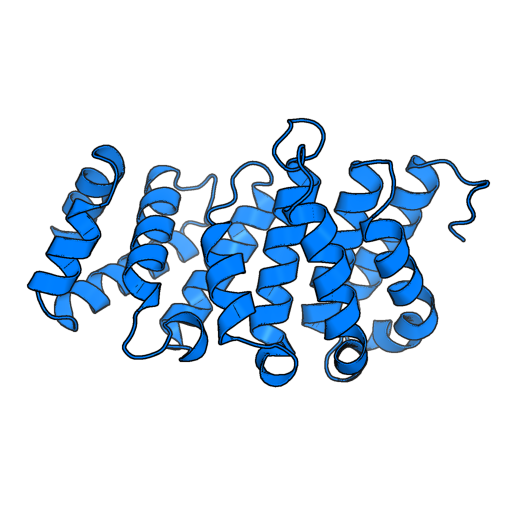81 92 HIS A C 1
ATOM 716 O O . HIS A 1 92 ? 15.095 -5.040 4.264 1.00 97.81 92 HIS A O 1
ATOM 722 N N . ALA A 1 93 ? 16.728 -4.823 5.793 1.00 96.75 93 ALA A N 1
ATOM 723 C CA . ALA A 1 93 ? 16.950 -3.387 5.586 1.00 96.75 93 ALA A CA 1
ATOM 724 C C . ALA A 1 93 ? 17.147 -2.999 4.106 1.00 96.75 93 ALA A C 1
ATOM 726 O O . ALA A 1 93 ? 16.681 -1.949 3.679 1.00 96.75 93 ALA A O 1
ATOM 727 N N . ASP A 1 94 ? 17.764 -3.876 3.311 1.00 96.06 94 ASP A N 1
ATOM 728 C CA . ASP A 1 94 ? 17.995 -3.641 1.877 1.00 96.06 94 ASP A CA 1
ATOM 729 C C . ASP A 1 94 ? 16.732 -3.802 1.011 1.00 96.06 94 ASP A C 1
ATOM 731 O O . ASP A 1 94 ? 16.697 -3.344 -0.129 1.00 96.06 94 ASP A O 1
ATOM 735 N N . ASN A 1 95 ? 15.701 -4.482 1.523 1.00 98.19 95 ASN A N 1
ATOM 736 C CA . ASN A 1 95 ? 14.495 -4.866 0.781 1.00 98.19 95 ASN A CA 1
ATOM 737 C C . ASN A 1 95 ? 13.220 -4.201 1.304 1.00 98.19 95 ASN A C 1
ATOM 739 O O . ASN A 1 95 ? 12.212 -4.195 0.596 1.00 98.19 95 ASN A O 1
ATOM 743 N N . ILE A 1 96 ? 13.257 -3.650 2.519 1.00 98.50 96 ILE A N 1
ATOM 744 C CA . ILE A 1 96 ? 12.071 -3.183 3.237 1.00 98.50 96 ILE A CA 1
ATOM 745 C C . ILE A 1 96 ? 11.315 -2.088 2.479 1.00 98.50 96 ILE A C 1
ATOM 747 O O . ILE A 1 96 ? 10.089 -2.100 2.444 1.00 98.50 96 ILE A O 1
ATOM 751 N N . MET A 1 97 ? 12.027 -1.212 1.766 1.00 98.56 97 MET A N 1
ATOM 752 C CA . MET A 1 97 ? 11.407 -0.175 0.937 1.00 98.56 97 MET A CA 1
ATOM 753 C C . MET A 1 97 ? 10.607 -0.781 -0.225 1.00 98.56 97 MET A C 1
ATOM 755 O O . MET A 1 97 ? 9.477 -0.370 -0.492 1.00 98.56 97 MET A O 1
ATOM 759 N N . ALA A 1 98 ? 11.149 -1.808 -0.889 1.00 98.69 98 ALA A N 1
ATOM 760 C CA . ALA A 1 98 ? 10.439 -2.532 -1.942 1.00 98.69 98 ALA A CA 1
ATOM 761 C C . ALA A 1 98 ? 9.246 -3.327 -1.385 1.00 98.69 98 ALA A C 1
ATOM 763 O O . ALA A 1 98 ? 8.205 -3.399 -2.036 1.00 98.69 98 ALA A O 1
ATOM 764 N N . TYR A 1 99 ? 9.375 -3.900 -0.184 1.00 98.88 99 TYR A N 1
ATOM 765 C CA . TYR A 1 99 ? 8.268 -4.558 0.513 1.00 98.88 99 TYR A CA 1
ATOM 766 C C . TYR A 1 99 ? 7.128 -3.573 0.805 1.00 98.88 99 TYR A C 1
ATOM 768 O O . TYR A 1 99 ? 5.988 -3.840 0.424 1.00 98.88 99 TYR A O 1
ATOM 776 N N . ASP A 1 100 ? 7.429 -2.419 1.402 1.00 98.88 100 ASP A N 1
ATOM 777 C CA . ASP A 1 100 ? 6.437 -1.401 1.753 1.00 98.88 100 ASP A CA 1
ATOM 778 C C . ASP A 1 100 ? 5.688 -0.888 0.511 1.00 98.88 100 ASP A C 1
ATOM 780 O O . ASP A 1 100 ? 4.453 -0.859 0.490 1.00 98.88 100 ASP A O 1
ATOM 784 N N . ASN A 1 101 ? 6.418 -0.596 -0.572 1.00 98.88 101 ASN A N 1
ATOM 785 C CA . ASN A 1 101 ? 5.824 -0.193 -1.850 1.00 98.88 101 ASN A CA 1
ATOM 786 C C . ASN A 1 101 ? 4.969 -1.317 -2.467 1.00 98.88 101 ASN A C 1
ATOM 788 O O . ASN A 1 101 ? 3.898 -1.049 -3.012 1.00 98.88 101 ASN A O 1
ATOM 792 N N . ALA A 1 102 ? 5.376 -2.587 -2.346 1.00 98.94 102 ALA A N 1
ATOM 793 C CA . ALA A 1 102 ? 4.584 -3.714 -2.840 1.00 98.94 102 ALA A CA 1
ATOM 794 C C . ALA A 1 102 ? 3.271 -3.897 -2.056 1.00 98.94 102 ALA A C 1
ATOM 796 O O . ALA A 1 102 ? 2.232 -4.193 -2.651 1.00 98.94 102 ALA A O 1
ATOM 797 N N . VAL A 1 103 ? 3.292 -3.697 -0.734 1.00 98.94 103 VAL A N 1
ATOM 798 C CA . VAL A 1 103 ? 2.090 -3.737 0.116 1.00 98.94 103 VAL A CA 1
ATOM 799 C C . VAL A 1 103 ? 1.148 -2.574 -0.210 1.00 98.94 103 VAL A C 1
ATOM 801 O O . VAL A 1 103 ? -0.068 -2.772 -0.272 1.00 98.94 103 VAL A O 1
ATOM 804 N N . SER A 1 104 ? 1.688 -1.381 -0.469 1.00 98.94 104 SER A N 1
ATOM 805 C CA . SER A 1 104 ? 0.902 -0.229 -0.926 1.00 98.94 104 SER A CA 1
ATOM 806 C C . SER A 1 104 ? 0.254 -0.479 -2.295 1.00 98.94 104 SER A C 1
ATOM 808 O O . SER A 1 104 ? -0.961 -0.330 -2.455 1.00 98.94 104 SER A O 1
ATOM 810 N N . ALA A 1 105 ? 1.019 -0.990 -3.267 1.00 98.88 105 ALA A N 1
ATOM 811 C CA . ALA A 1 105 ? 0.507 -1.367 -4.585 1.00 98.88 105 ALA A CA 1
ATOM 812 C C . ALA A 1 105 ? -0.586 -2.448 -4.509 1.00 98.88 105 ALA A C 1
ATOM 814 O O . ALA A 1 105 ? -1.596 -2.370 -5.215 1.00 98.88 105 ALA A O 1
ATOM 815 N N . LEU A 1 106 ? -0.436 -3.428 -3.610 1.00 98.88 106 LEU A N 1
ATOM 816 C CA . LEU A 1 106 ? -1.469 -4.431 -3.348 1.00 98.88 106 LEU A CA 1
ATOM 817 C C . LEU A 1 106 ? -2.763 -3.790 -2.823 1.00 98.88 106 LEU A C 1
ATOM 819 O O . LEU A 1 106 ? -3.851 -4.179 -3.252 1.00 98.88 106 LEU A O 1
ATOM 823 N N . GLY A 1 107 ? -2.657 -2.779 -1.956 1.00 98.75 107 GLY A N 1
ATOM 824 C CA . GLY A 1 107 ? -3.798 -1.991 -1.483 1.00 98.75 107 GLY A CA 1
ATOM 825 C C . GLY A 1 107 ? -4.532 -1.282 -2.621 1.00 98.75 107 GLY A C 1
ATOM 826 O O . GLY A 1 107 ? -5.758 -1.375 -2.724 1.00 98.75 107 GLY A O 1
ATOM 827 N N . LYS A 1 108 ? -3.793 -0.665 -3.555 1.00 98.75 108 LYS A N 1
ATOM 828 C CA . LYS A 1 108 ? -4.354 -0.056 -4.778 1.00 98.75 108 LYS A CA 1
ATOM 829 C C . LYS A 1 108 ? -5.112 -1.077 -5.631 1.00 98.75 108 LYS A C 1
ATOM 831 O O . LYS A 1 108 ? -6.251 -0.813 -6.012 1.00 98.75 108 LYS A O 1
ATOM 836 N N . ILE A 1 109 ? -4.577 -2.283 -5.836 1.00 98.62 109 ILE A N 1
ATOM 837 C CA . ILE A 1 109 ? -5.322 -3.362 -6.515 1.00 98.62 109 ILE A CA 1
ATOM 838 C C . ILE A 1 109 ? -6.604 -3.721 -5.746 1.00 98.62 109 ILE A C 1
ATOM 840 O O . ILE A 1 109 ? -7.669 -3.836 -6.357 1.00 98.62 109 ILE A O 1
ATOM 844 N N . CYS A 1 110 ? -6.534 -3.850 -4.417 1.00 98.25 110 CYS A N 1
ATOM 845 C CA . CYS A 1 110 ? -7.699 -4.147 -3.578 1.00 98.25 110 CYS A CA 1
ATOM 846 C C . CYS A 1 110 ? -8.805 -3.089 -3.704 1.00 98.25 110 CYS A C 1
ATOM 848 O O . CYS A 1 110 ? -9.987 -3.432 -3.695 1.00 98.25 110 CYS A O 1
ATOM 850 N N . GLN A 1 111 ? -8.443 -1.813 -3.844 1.00 97.62 111 GLN A N 1
ATOM 851 C CA . GLN A 1 111 ? -9.403 -0.722 -3.990 1.00 97.62 111 GLN A CA 1
ATOM 852 C C . GLN A 1 111 ? -9.971 -0.611 -5.409 1.00 97.62 111 GLN A C 1
ATOM 854 O O . GLN A 1 111 ? -11.189 -0.547 -5.580 1.00 97.62 111 GLN A O 1
ATOM 859 N N . PHE A 1 112 ? -9.107 -0.556 -6.423 1.00 97.38 112 PHE A N 1
ATOM 860 C CA . PHE A 1 112 ? -9.497 -0.173 -7.784 1.00 97.38 112 PHE A CA 1
ATOM 861 C C . PHE A 1 112 ? -9.873 -1.366 -8.670 1.00 97.38 112 PHE A C 1
ATOM 863 O O . PHE A 1 112 ? -10.598 -1.210 -9.653 1.00 97.38 112 PHE A O 1
ATOM 870 N N . HIS A 1 113 ? -9.461 -2.578 -8.290 1.00 97.12 113 HIS A N 1
ATOM 871 C CA . HIS A 1 113 ? -9.681 -3.803 -9.060 1.00 97.12 113 HIS A CA 1
ATOM 872 C C . HIS A 1 113 ? -10.347 -4.919 -8.250 1.00 97.12 113 HIS A C 1
ATOM 874 O O . HIS A 1 113 ? -10.147 -6.101 -8.525 1.00 97.12 113 HIS A O 1
ATOM 880 N N . ARG A 1 114 ? -11.211 -4.552 -7.299 1.00 92.75 114 ARG A N 1
ATOM 881 C CA . ARG A 1 114 ? -11.945 -5.479 -6.418 1.00 92.75 114 ARG A CA 1
ATOM 882 C C . ARG A 1 114 ? -12.703 -6.612 -7.130 1.00 92.75 114 ARG A C 1
ATOM 884 O O . ARG A 1 114 ? -12.8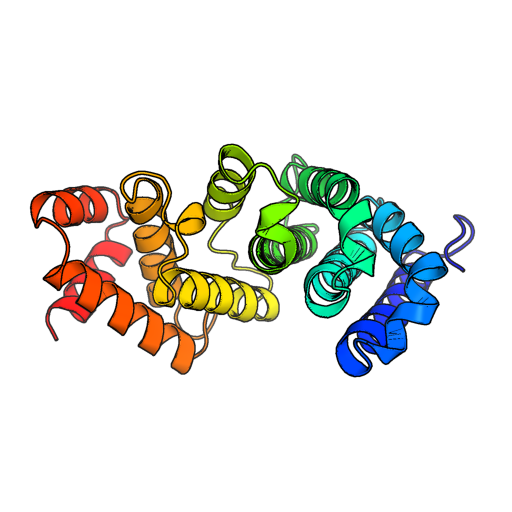29 -7.700 -6.583 1.00 92.75 114 ARG A O 1
ATOM 891 N N . ASP A 1 115 ? -13.191 -6.373 -8.350 1.00 92.25 115 ASP A N 1
ATOM 892 C CA . ASP A 1 115 ? -13.928 -7.367 -9.151 1.00 92.25 115 ASP A CA 1
ATOM 893 C C . ASP A 1 115 ? -12.993 -8.333 -9.908 1.00 92.25 115 ASP A C 1
ATOM 895 O O . ASP A 1 115 ? -13.454 -9.246 -10.593 1.00 92.25 115 ASP A O 1
ATOM 899 N N . GLY A 1 116 ? -11.681 -8.090 -9.858 1.00 93.06 116 GLY A N 1
ATOM 900 C CA . GLY A 1 116 ? -10.637 -8.885 -10.504 1.00 93.06 116 GLY A CA 1
ATOM 901 C C . GLY A 1 116 ? -9.823 -9.744 -9.538 1.00 93.06 116 GLY A C 1
ATOM 902 O O . GLY A 1 116 ? -8.840 -10.341 -9.970 1.00 93.06 116 GLY A O 1
ATOM 903 N N . ILE A 1 117 ? -10.196 -9.798 -8.254 1.00 96.06 117 ILE A N 1
ATOM 904 C CA . ILE A 1 117 ? -9.445 -10.508 -7.212 1.00 96.06 117 ILE A CA 1
ATOM 905 C C . ILE A 1 117 ? -10.335 -11.466 -6.413 1.00 96.06 117 ILE A C 1
ATOM 907 O O . ILE A 1 117 ? -11.533 -11.235 -6.250 1.00 96.06 117 ILE A O 1
ATOM 911 N N . ASP A 1 118 ? -9.731 -12.511 -5.844 1.00 96.50 118 ASP A N 1
ATOM 912 C CA . ASP A 1 118 ? -10.360 -13.282 -4.768 1.00 96.50 118 ASP A CA 1
ATOM 913 C C . ASP A 1 118 ? -10.231 -12.502 -3.452 1.00 96.50 118 ASP A C 1
ATOM 915 O O . ASP A 1 118 ? -9.252 -12.632 -2.711 1.00 96.50 118 ASP A O 1
ATOM 919 N N . ALA A 1 119 ? -11.218 -11.650 -3.171 1.00 95.12 119 ALA A N 1
ATOM 920 C CA . ALA A 1 119 ? -11.208 -10.783 -1.996 1.00 95.12 119 ALA A CA 1
ATOM 921 C C . ALA A 1 119 ? -11.101 -11.560 -0.670 1.00 95.12 119 ALA A C 1
ATOM 923 O O . ALA A 1 119 ? -10.505 -11.053 0.279 1.00 95.12 119 ALA A O 1
ATOM 924 N N . ALA A 1 120 ? -11.618 -12.794 -0.603 1.00 95.38 120 ALA A N 1
ATOM 925 C CA . ALA A 1 120 ? -11.564 -13.614 0.608 1.00 95.38 120 ALA A CA 1
ATOM 926 C C . ALA A 1 120 ? -10.140 -14.092 0.941 1.00 95.38 120 ALA A C 1
ATOM 928 O O . ALA A 1 120 ? -9.867 -14.431 2.092 1.00 95.38 120 ALA A O 1
ATOM 929 N N . GLN A 1 121 ? -9.234 -14.097 -0.042 1.00 96.31 121 GLN A N 1
ATOM 930 C CA . GLN A 1 121 ? -7.819 -14.426 0.144 1.00 96.31 121 GLN A CA 1
ATOM 931 C C . GLN A 1 121 ? -6.937 -13.176 0.185 1.00 96.31 121 GLN A C 1
ATOM 933 O O . GLN A 1 121 ? -6.079 -13.047 1.057 1.00 96.31 121 GLN A O 1
ATOM 938 N N . VAL A 1 122 ? -7.146 -12.249 -0.751 1.00 98.06 122 VAL A N 1
ATOM 939 C CA . VAL A 1 122 ? -6.227 -11.127 -0.977 1.00 98.06 122 VAL A CA 1
ATOM 940 C C . VAL A 1 122 ? -6.344 -10.062 0.115 1.00 98.06 122 VAL A C 1
ATOM 942 O O . VAL A 1 122 ? -5.324 -9.611 0.630 1.00 98.06 122 VAL A O 1
ATOM 945 N N . ILE A 1 123 ? -7.563 -9.695 0.526 1.00 98.06 123 ILE A N 1
ATOM 946 C CA . ILE A 1 123 ? -7.780 -8.677 1.566 1.00 98.06 123 ILE A CA 1
ATOM 947 C C . ILE A 1 123 ? -7.160 -9.073 2.913 1.00 98.06 123 ILE A C 1
ATOM 949 O O . ILE A 1 123 ? -6.398 -8.272 3.455 1.00 98.06 123 ILE A O 1
ATOM 953 N N . PRO A 1 124 ? -7.427 -10.265 3.489 1.00 97.88 124 PRO A N 1
ATOM 954 C CA . PRO A 1 124 ? -6.813 -10.625 4.764 1.00 97.88 124 PRO A CA 1
ATOM 955 C C . PRO A 1 124 ? -5.290 -10.754 4.670 1.00 97.88 124 PRO A C 1
ATOM 957 O O . PRO A 1 124 ? -4.607 -10.427 5.639 1.00 97.88 124 PRO A O 1
ATOM 960 N N . ALA A 1 125 ? -4.748 -11.180 3.522 1.00 98.25 125 ALA A N 1
ATOM 961 C CA . ALA A 1 125 ? -3.305 -11.195 3.301 1.00 98.25 125 ALA A CA 1
ATOM 962 C C . ALA A 1 125 ? -2.718 -9.773 3.325 1.00 98.25 125 ALA A C 1
ATOM 964 O O . ALA A 1 125 ? -1.764 -9.524 4.057 1.00 98.25 125 ALA A O 1
ATOM 965 N N . TRP A 1 126 ? -3.335 -8.830 2.606 1.00 98.81 126 TRP A N 1
ATOM 966 C CA . TRP A 1 126 ? -2.932 -7.422 2.598 1.00 98.81 126 TRP A CA 1
ATOM 967 C C . TRP A 1 126 ? -3.039 -6.771 3.984 1.00 98.81 126 TRP A C 1
ATOM 969 O O . TRP A 1 126 ? -2.075 -6.178 4.461 1.00 98.81 126 TRP A O 1
ATOM 979 N N . LEU A 1 127 ? -4.165 -6.950 4.686 1.00 98.69 127 LEU A N 1
ATOM 980 C CA . LEU A 1 127 ? -4.328 -6.469 6.064 1.00 98.69 127 LEU A CA 1
ATOM 981 C C . LEU A 1 127 ? -3.282 -7.080 7.006 1.00 98.69 127 LEU A C 1
ATOM 983 O O . LEU A 1 127 ? -2.831 -6.416 7.936 1.00 98.69 127 LEU A O 1
ATOM 987 N N . GLY A 1 128 ? -2.880 -8.332 6.773 1.00 98.25 128 GLY A N 1
ATOM 988 C CA . GLY A 1 128 ? -1.817 -9.011 7.514 1.00 98.25 128 GLY A CA 1
ATOM 989 C C . GLY A 1 128 ? -0.460 -8.309 7.426 1.00 98.25 128 GLY A C 1
ATOM 990 O O . GLY A 1 128 ? 0.284 -8.333 8.406 1.00 98.25 128 GLY A O 1
ATOM 991 N N . CYS A 1 129 ? -0.176 -7.641 6.306 1.00 98.56 129 CYS A N 1
ATOM 992 C CA . CYS A 1 129 ? 1.059 -6.891 6.069 1.00 98.56 129 CYS A CA 1
ATOM 993 C C . CYS A 1 129 ? 1.075 -5.494 6.708 1.00 98.56 129 CYS A C 1
ATOM 995 O O . CYS A 1 129 ? 2.145 -4.900 6.807 1.00 98.56 129 CYS A O 1
ATOM 997 N N . LEU A 1 130 ? -0.083 -4.967 7.121 1.00 98.69 130 LEU A N 1
ATOM 998 C CA . LEU A 1 130 ? -0.213 -3.622 7.678 1.00 98.69 130 LEU A CA 1
ATOM 999 C C . LEU A 1 130 ? -0.066 -3.593 9.217 1.00 98.69 130 LEU A C 1
ATOM 1001 O O . LEU A 1 130 ? -0.460 -4.557 9.899 1.00 98.69 130 LEU A O 1
ATOM 1005 N N . PRO A 1 131 ? 0.400 -2.456 9.776 1.00 98.50 131 PRO A N 1
ATOM 1006 C CA . PRO A 1 131 ? 0.874 -1.256 9.066 1.00 98.50 131 PRO A CA 1
ATOM 1007 C C . PRO A 1 131 ? 2.288 -1.414 8.486 1.00 98.50 131 PRO A C 1
ATOM 1009 O O . PRO A 1 131 ? 3.134 -2.066 9.097 1.00 98.50 131 PRO A O 1
ATOM 1012 N N . ILE A 1 132 ? 2.552 -0.757 7.354 1.00 98.56 132 ILE A N 1
ATOM 1013 C CA . ILE A 1 132 ? 3.924 -0.554 6.852 1.00 98.56 132 ILE A CA 1
ATOM 1014 C C . ILE A 1 132 ? 4.566 0.656 7.531 1.00 98.56 132 ILE A C 1
ATOM 1016 O O . ILE A 1 132 ? 3.852 1.515 8.060 1.00 98.56 132 ILE A O 1
ATOM 1020 N N . LYS A 1 133 ? 5.900 0.716 7.596 1.00 97.69 133 LYS A N 1
ATOM 1021 C CA . LYS A 1 133 ? 6.569 1.653 8.512 1.00 97.69 133 LYS A CA 1
ATOM 1022 C C . LYS A 1 133 ? 7.821 2.319 7.992 1.00 97.69 133 LYS A C 1
ATOM 1024 O O . LYS A 1 133 ? 8.175 3.355 8.553 1.00 97.69 133 LYS A O 1
ATOM 1029 N N . ASP A 1 134 ? 8.502 1.758 7.015 1.00 98.12 134 ASP A N 1
ATOM 1030 C CA . ASP A 1 134 ? 9.843 2.181 6.641 1.00 98.12 134 ASP A CA 1
ATOM 1031 C C . ASP A 1 134 ? 9.777 3.198 5.502 1.00 98.12 134 ASP A C 1
ATOM 1033 O O . ASP A 1 134 ? 10.338 4.291 5.627 1.00 98.12 134 ASP A O 1
ATOM 1037 N N . ASP A 1 135 ? 8.964 2.934 4.475 1.00 98.38 135 ASP A N 1
ATOM 1038 C CA . ASP A 1 135 ? 8.600 3.952 3.494 1.00 98.38 135 ASP A CA 1
ATOM 1039 C C . ASP A 1 135 ? 7.485 4.850 4.046 1.00 98.38 135 ASP A C 1
ATOM 1041 O O . ASP A 1 135 ? 6.291 4.555 3.975 1.00 98.38 135 ASP A O 1
ATOM 1045 N N . LYS A 1 136 ? 7.883 5.988 4.622 1.00 98.38 136 LYS A N 1
ATOM 1046 C CA . LYS A 1 136 ? 6.962 6.957 5.240 1.00 98.38 136 LYS A CA 1
ATOM 1047 C C . LYS A 1 136 ? 6.001 7.606 4.246 1.00 98.38 136 LYS A C 1
ATOM 1049 O O . LYS A 1 136 ? 4.964 8.122 4.668 1.00 98.38 136 LYS A O 1
ATOM 1054 N N . ILE A 1 137 ? 6.354 7.650 2.961 1.00 98.12 137 ILE A N 1
ATOM 1055 C CA . ILE A 1 137 ? 5.491 8.219 1.923 1.00 98.12 137 ILE A CA 1
ATOM 1056 C C . ILE A 1 137 ? 4.378 7.216 1.641 1.00 98.12 137 ILE A C 1
ATOM 1058 O O . ILE A 1 137 ? 3.203 7.542 1.825 1.00 98.12 137 ILE A O 1
ATOM 1062 N N . GLU A 1 138 ? 4.744 5.974 1.330 1.00 98.56 138 GLU A N 1
ATOM 1063 C CA . GLU A 1 138 ? 3.770 4.919 1.052 1.00 98.56 138 GLU A CA 1
ATOM 1064 C C . GLU A 1 138 ? 2.940 4.548 2.284 1.00 98.56 138 GLU A C 1
ATOM 1066 O O . GLU A 1 138 ? 1.746 4.283 2.156 1.00 98.56 138 GLU A O 1
ATOM 1071 N N . ALA A 1 139 ? 3.509 4.620 3.493 1.00 98.75 139 ALA A N 1
ATOM 1072 C CA . ALA A 1 139 ? 2.762 4.435 4.735 1.00 98.75 139 ALA A CA 1
ATOM 1073 C C . ALA A 1 139 ? 1.578 5.406 4.822 1.00 98.75 139 ALA A C 1
ATOM 1075 O O . ALA A 1 139 ? 0.446 4.993 5.075 1.00 98.75 139 ALA A O 1
ATOM 1076 N N . LYS A 1 140 ? 1.803 6.696 4.551 1.00 98.75 140 LYS A N 1
ATOM 1077 C CA . LYS A 1 140 ? 0.727 7.697 4.577 1.00 98.75 140 LYS A CA 1
ATOM 1078 C C . LYS A 1 140 ? -0.344 7.394 3.533 1.00 98.75 140 LYS A C 1
ATOM 1080 O O . LYS A 1 140 ? -1.526 7.506 3.850 1.00 98.75 140 LYS A O 1
ATOM 1085 N N . VAL A 1 141 ? 0.061 6.975 2.334 1.00 98.62 141 VAL A N 1
ATOM 1086 C CA . VAL A 1 141 ? -0.853 6.619 1.239 1.00 98.62 141 VAL A CA 1
ATOM 1087 C C . VAL A 1 141 ? -1.715 5.411 1.610 1.00 98.62 141 VAL A C 1
ATOM 1089 O O . VAL A 1 141 ? -2.944 5.503 1.599 1.00 98.62 141 VAL A O 1
ATOM 1092 N N . VAL A 1 142 ? -1.101 4.287 1.987 1.00 98.81 142 VAL A N 1
ATOM 1093 C CA . VAL A 1 142 ? -1.828 3.030 2.214 1.00 98.81 142 VAL A CA 1
ATOM 1094 C C . VAL A 1 142 ? -2.718 3.087 3.458 1.00 98.81 142 VAL A C 1
ATOM 1096 O O . VAL A 1 142 ? -3.812 2.518 3.474 1.00 98.81 142 VAL A O 1
ATOM 1099 N N . HIS A 1 143 ? -2.301 3.803 4.507 1.00 98.88 143 HIS A N 1
ATOM 1100 C CA . HIS A 1 143 ? -3.119 3.948 5.709 1.00 98.88 143 HIS A CA 1
ATOM 1101 C C . HIS A 1 143 ? -4.300 4.901 5.493 1.00 98.88 143 HIS A C 1
ATOM 1103 O O . HIS A 1 143 ? -5.383 4.648 6.029 1.00 98.88 143 HIS A O 1
ATOM 1109 N N . ASP A 1 144 ? -4.134 5.953 4.683 1.00 98.81 144 ASP A N 1
ATOM 1110 C CA . ASP A 1 144 ? -5.252 6.801 4.259 1.00 98.81 144 ASP A CA 1
ATOM 1111 C C . ASP A 1 144 ? -6.242 6.037 3.375 1.00 98.81 144 ASP A C 1
ATOM 1113 O O . ASP A 1 144 ? -7.458 6.105 3.580 1.00 98.81 144 ASP A O 1
ATOM 1117 N N . GLN A 1 145 ? -5.725 5.225 2.453 1.00 98.69 145 GLN A N 1
ATOM 1118 C CA . GLN A 1 145 ? -6.521 4.318 1.637 1.00 98.69 145 GLN A CA 1
ATOM 1119 C C . GLN A 1 145 ? -7.345 3.356 2.502 1.00 98.69 145 GLN A C 1
ATOM 1121 O O . GLN A 1 145 ? -8.564 3.273 2.324 1.00 98.69 145 GLN A O 1
ATOM 1126 N N . LEU A 1 146 ? -6.723 2.670 3.469 1.00 98.81 146 LEU A N 1
ATOM 1127 C CA . LEU A 1 146 ? -7.442 1.786 4.388 1.00 98.81 146 LEU A CA 1
ATOM 1128 C C . LEU A 1 146 ? -8.518 2.560 5.162 1.00 98.81 146 LEU A C 1
ATOM 1130 O O . LEU A 1 146 ? -9.655 2.097 5.258 1.00 98.81 146 LEU A O 1
ATOM 1134 N N . CYS A 1 147 ? -8.191 3.751 5.674 1.00 98.69 147 CYS A N 1
ATOM 1135 C CA . CYS A 1 147 ? -9.152 4.612 6.363 1.00 98.69 147 CYS A CA 1
ATOM 1136 C C . CYS A 1 147 ? -10.362 4.930 5.475 1.00 98.69 147 CYS A C 1
ATOM 1138 O O . CYS A 1 147 ? -11.503 4.706 5.879 1.00 98.69 147 CYS A O 1
ATOM 1140 N N . SER A 1 148 ? -10.110 5.325 4.228 1.00 98.62 148 SER A N 1
ATOM 1141 C CA . SER A 1 148 ? -11.135 5.614 3.225 1.00 98.62 148 SER A CA 1
ATOM 1142 C C . SER A 1 148 ? -12.038 4.410 2.937 1.00 98.62 148 SER A C 1
ATOM 1144 O O . SER A 1 148 ? -13.258 4.554 2.867 1.00 98.62 148 SER A O 1
ATOM 1146 N N . MET A 1 149 ? -11.466 3.211 2.783 1.00 98.31 149 MET A N 1
ATOM 1147 C CA . MET A 1 149 ? -12.238 1.982 2.546 1.00 98.31 149 MET A CA 1
ATOM 1148 C C . MET A 1 149 ? -13.142 1.636 3.738 1.00 98.31 149 MET A C 1
ATOM 1150 O O . MET A 1 149 ? -14.290 1.222 3.564 1.00 98.31 149 MET A O 1
ATOM 1154 N N . VAL A 1 150 ? -12.652 1.856 4.959 1.00 98.25 150 VAL A N 1
ATOM 1155 C CA . VAL A 1 150 ? -13.413 1.617 6.192 1.00 98.25 150 VAL A CA 1
ATOM 1156 C C . VAL A 1 150 ? -14.510 2.667 6.394 1.00 98.25 150 VAL A C 1
ATOM 1158 O O . VAL A 1 150 ? -15.611 2.336 6.833 1.00 98.25 150 VAL A O 1
ATOM 1161 N N . GLU A 1 151 ? -14.262 3.932 6.054 1.00 97.88 151 GLU A N 1
ATOM 1162 C CA . GLU A 1 151 ? -15.275 4.993 6.087 1.00 97.88 151 GLU A CA 1
ATOM 1163 C C . GLU A 1 151 ? -16.430 4.727 5.126 1.00 97.88 151 GLU A C 1
ATOM 1165 O O . GLU A 1 151 ? -17.589 4.889 5.512 1.00 97.88 151 GLU A O 1
ATOM 1170 N N . ARG A 1 152 ? -16.130 4.237 3.918 1.00 96.94 152 ARG A N 1
ATOM 1171 C CA . ARG A 1 152 ? -17.144 3.798 2.947 1.00 96.94 152 ARG A CA 1
ATOM 1172 C C . ARG A 1 152 ? -17.861 2.507 3.339 1.00 96.94 152 ARG A C 1
ATOM 1174 O O . ARG A 1 152 ? -18.840 2.146 2.694 1.00 96.94 152 ARG A O 1
ATOM 1181 N N . SER A 1 153 ? -17.414 1.837 4.403 1.00 95.50 153 SER A N 1
ATOM 1182 C CA . SER A 1 153 ? -17.918 0.529 4.829 1.00 95.50 153 SER A CA 1
ATOM 1183 C C . SER A 1 153 ? -17.801 -0.533 3.727 1.00 95.50 153 SER A C 1
ATOM 1185 O O . SER A 1 153 ? -18.725 -1.318 3.507 1.00 95.50 153 SER A O 1
ATOM 1187 N N . ASP A 1 154 ? -16.663 -0.558 3.024 1.00 95.88 154 ASP A N 1
ATOM 1188 C CA . ASP A 1 154 ? -16.405 -1.515 1.946 1.00 95.88 154 ASP A CA 1
ATOM 1189 C C . ASP A 1 154 ? -16.494 -2.958 2.490 1.00 95.88 154 ASP A C 1
ATOM 1191 O O . ASP A 1 154 ? -15.647 -3.413 3.263 1.00 95.88 154 ASP A O 1
ATOM 1195 N N . ALA A 1 155 ? -17.531 -3.699 2.076 1.00 94.19 155 ALA A N 1
ATOM 1196 C CA . ALA A 1 155 ? -17.876 -5.004 2.654 1.00 94.19 155 ALA A CA 1
ATOM 1197 C C . ALA A 1 155 ? -16.743 -6.042 2.560 1.00 94.19 155 ALA A C 1
ATOM 1199 O O . ALA A 1 155 ? -16.572 -6.858 3.462 1.00 94.19 155 ALA A O 1
ATOM 1200 N N . GLN A 1 156 ? -15.946 -5.997 1.489 1.00 94.25 156 GLN A N 1
ATOM 1201 C CA . GLN A 1 156 ? -14.791 -6.881 1.317 1.00 94.25 156 GLN A CA 1
ATOM 1202 C C . GLN A 1 156 ? -13.679 -6.592 2.339 1.00 94.25 156 GLN A C 1
ATOM 1204 O O . GLN A 1 156 ? -13.057 -7.530 2.825 1.00 94.25 156 GLN A O 1
ATOM 1209 N N . VAL A 1 157 ? -13.469 -5.319 2.704 1.00 96.75 157 VAL A N 1
ATOM 1210 C CA . VAL A 1 157 ? -12.446 -4.888 3.676 1.00 96.75 157 VAL A CA 1
ATOM 1211 C C . VAL A 1 157 ? -12.855 -5.200 5.104 1.00 96.75 157 VAL A C 1
ATOM 1213 O O . VAL A 1 157 ? -12.032 -5.651 5.891 1.00 96.75 157 VAL A O 1
ATOM 1216 N N . LEU A 1 158 ? -14.128 -4.997 5.444 1.00 95.12 158 LEU A N 1
ATOM 1217 C CA . LEU A 1 158 ? -14.646 -5.371 6.763 1.00 95.12 158 LEU A CA 1
ATOM 1218 C C . LEU A 1 158 ? -14.754 -6.898 6.916 1.00 95.12 158 LEU A C 1
ATOM 1220 O O . LEU A 1 158 ? -14.618 -7.432 8.020 1.00 95.12 158 LEU A O 1
ATOM 1224 N N . GLY A 1 159 ? -14.955 -7.597 5.798 1.00 94.25 159 GLY A N 1
ATOM 1225 C CA . GLY A 1 159 ? -15.178 -9.032 5.737 1.00 94.25 159 GLY A CA 1
ATOM 1226 C C . GLY A 1 159 ? -16.600 -9.431 6.160 1.00 94.25 159 GLY A C 1
ATOM 1227 O O . GLY A 1 159 ? -17.347 -8.627 6.729 1.00 94.25 159 GLY A O 1
ATOM 1228 N N . PRO A 1 160 ? -16.998 -10.692 5.909 1.00 91.81 160 PRO A N 1
ATOM 1229 C CA . PRO A 1 160 ? -18.257 -11.242 6.401 1.00 91.81 160 PRO A CA 1
ATOM 1230 C C . PRO A 1 160 ? -18.405 -11.030 7.911 1.00 91.81 160 PRO A C 1
ATOM 1232 O O . PRO A 1 160 ? -17.489 -11.330 8.673 1.00 91.81 160 PRO A O 1
ATOM 1235 N N . HIS A 1 161 ? -19.549 -10.489 8.337 1.00 89.12 161 HIS A N 1
ATOM 1236 C CA . HIS A 1 161 ? -19.833 -10.168 9.744 1.00 89.12 161 HIS A CA 1
ATOM 1237 C C . HIS A 1 161 ? -18.746 -9.318 10.433 1.00 89.12 161 HIS A C 1
ATOM 1239 O O . HIS A 1 161 ? -18.521 -9.458 11.634 1.00 89.12 161 HIS A O 1
ATOM 1245 N N . SER A 1 162 ? -18.062 -8.448 9.683 1.00 90.81 162 SER A N 1
ATOM 1246 C CA . SER A 1 162 ? -16.985 -7.590 10.195 1.00 90.81 162 SER A CA 1
ATOM 1247 C C . SER A 1 162 ? -15.802 -8.364 10.798 1.00 90.81 162 SER A C 1
ATOM 1249 O O . SER A 1 162 ? -15.117 -7.862 11.689 1.00 90.81 162 SER A O 1
ATOM 1251 N N . GLN A 1 163 ? -15.538 -9.589 10.330 1.00 92.69 163 GLN A N 1
ATOM 1252 C CA . GLN A 1 163 ? -14.497 -10.454 10.897 1.00 92.69 163 GLN A CA 1
ATOM 1253 C C . GLN A 1 163 ? -13.072 -9.870 10.831 1.00 92.69 163 GLN A C 1
ATOM 1255 O O . GLN A 1 163 ? -12.227 -10.249 11.638 1.00 92.69 163 GLN A O 1
ATOM 1260 N N . TYR A 1 164 ? -12.782 -8.950 9.902 1.00 95.62 164 TYR A N 1
ATOM 1261 C CA . TYR A 1 164 ? -11.454 -8.324 9.779 1.00 95.62 164 TYR A CA 1
ATOM 1262 C C . TYR A 1 164 ? -11.297 -7.065 10.629 1.00 95.62 164 TYR A C 1
ATOM 1264 O O . TYR A 1 164 ? -10.194 -6.538 10.788 1.00 95.62 164 TYR A O 1
ATOM 1272 N N . LEU A 1 165 ? -12.389 -6.600 11.226 1.00 93.94 165 LEU A N 1
ATOM 1273 C CA . LEU A 1 165 ? -12.408 -5.386 12.014 1.00 93.94 165 LEU A CA 1
ATOM 1274 C C . LEU A 1 165 ? -11.420 -5.379 13.196 1.00 93.94 165 LEU A C 1
ATOM 1276 O O . LEU A 1 165 ? -10.782 -4.343 13.390 1.00 93.94 165 LEU A O 1
ATOM 1280 N N . PRO A 1 166 ? -11.193 -6.482 13.940 1.00 93.56 166 PRO A N 1
ATOM 1281 C CA . PRO A 1 166 ? -10.206 -6.479 15.017 1.00 93.56 166 PRO A CA 1
ATOM 1282 C C . PRO A 1 166 ? -8.790 -6.158 14.519 1.00 93.56 166 PRO A C 1
ATOM 1284 O O . PRO A 1 166 ? -8.066 -5.377 15.139 1.00 93.56 166 PRO A O 1
ATOM 1287 N N . LYS A 1 167 ? -8.415 -6.689 13.347 1.00 96.19 167 LYS A N 1
ATOM 1288 C CA . LYS A 1 167 ? -7.124 -6.396 12.714 1.00 96.19 167 LYS A CA 1
ATOM 1289 C C . LYS A 1 167 ? -7.048 -4.941 12.247 1.00 96.19 167 LYS A C 1
ATOM 1291 O O . LYS A 1 167 ? -6.025 -4.303 12.467 1.00 96.19 167 LYS A O 1
ATOM 1296 N N . ILE A 1 168 ? -8.125 -4.391 11.682 1.00 97.31 168 ILE A N 1
ATOM 1297 C CA . ILE A 1 168 ? -8.198 -2.973 11.276 1.00 97.31 168 ILE A CA 1
ATOM 1298 C C . ILE A 1 168 ? -8.014 -2.044 12.483 1.00 97.31 168 ILE A C 1
ATOM 1300 O O . ILE A 1 168 ? -7.226 -1.103 12.420 1.00 97.31 168 ILE A O 1
ATOM 1304 N N . VAL A 1 169 ? -8.684 -2.330 13.603 1.00 95.31 169 VAL A N 1
ATOM 1305 C CA . VAL A 1 169 ? -8.524 -1.569 14.853 1.00 95.31 169 VAL A CA 1
ATOM 1306 C C . VAL A 1 169 ? -7.082 -1.639 15.356 1.00 95.31 169 VAL A C 1
ATOM 1308 O O . VAL A 1 169 ? -6.528 -0.613 15.746 1.00 95.31 169 VAL A O 1
ATOM 1311 N N . SER A 1 170 ? -6.451 -2.817 15.299 1.00 95.38 170 SER A N 1
ATOM 1312 C CA . SER A 1 170 ? -5.035 -2.972 15.649 1.00 95.38 170 SER A CA 1
ATOM 1313 C C . SER A 1 170 ? -4.118 -2.126 14.767 1.00 95.38 170 SER A C 1
ATOM 1315 O O . SER A 1 170 ? -3.207 -1.491 15.293 1.00 95.38 170 SER A O 1
ATOM 1317 N N . ILE A 1 171 ? -4.360 -2.093 13.452 1.00 97.81 171 ILE A N 1
ATOM 1318 C CA . ILE A 1 171 ? -3.591 -1.269 12.510 1.00 97.81 171 ILE A CA 1
ATOM 1319 C C . ILE A 1 171 ? -3.755 0.212 12.861 1.00 97.81 171 ILE A C 1
ATOM 1321 O O . ILE A 1 171 ? -2.761 0.914 13.011 1.00 97.81 171 ILE A O 1
ATOM 1325 N N . PHE A 1 172 ? -4.989 0.689 13.053 1.00 97.69 172 PHE A N 1
ATOM 1326 C CA . PHE A 1 172 ? -5.236 2.094 13.397 1.00 97.69 172 PHE A CA 1
ATOM 1327 C C . PHE A 1 172 ? -4.580 2.479 14.719 1.00 97.69 172 PHE A C 1
ATOM 1329 O O . PHE A 1 172 ? -3.944 3.525 14.792 1.00 97.69 172 PHE A O 1
ATOM 1336 N N . ALA A 1 173 ? -4.681 1.634 15.748 1.00 95.62 173 ALA A N 1
ATOM 1337 C CA . ALA A 1 173 ? -4.035 1.889 17.031 1.00 95.62 173 ALA A CA 1
ATOM 1338 C C . ALA A 1 173 ? -2.514 2.041 16.876 1.00 95.62 173 ALA A C 1
ATOM 1340 O O . ALA A 1 173 ? -1.919 2.957 17.437 1.00 95.62 173 ALA A O 1
ATOM 1341 N N . GLU A 1 174 ? -1.888 1.178 16.076 1.00 96.44 174 GLU A N 1
ATOM 1342 C CA . GLU A 1 174 ? -0.454 1.235 15.808 1.00 96.44 174 GLU A CA 1
ATOM 1343 C C . GLU A 1 174 ? -0.037 2.469 15.003 1.00 96.44 174 GLU A C 1
ATOM 1345 O O . GLU A 1 174 ? 0.944 3.129 15.356 1.00 96.44 174 GLU A O 1
ATOM 1350 N N . VAL A 1 175 ? -0.794 2.820 13.961 1.00 97.88 175 VAL A N 1
ATOM 1351 C CA . VAL A 1 175 ? -0.571 4.039 13.172 1.00 97.88 175 VAL A CA 1
ATOM 1352 C C . VAL A 1 175 ? -0.683 5.274 14.062 1.00 97.88 175 VAL A C 1
ATOM 1354 O O . VAL A 1 175 ? 0.205 6.123 14.050 1.00 97.88 175 VAL A O 1
ATOM 1357 N N . LEU A 1 176 ? -1.713 5.342 14.909 1.00 96.88 176 LEU A N 1
ATOM 1358 C CA . LEU A 1 176 ? -1.925 6.448 15.841 1.00 96.88 176 LEU A CA 1
ATOM 1359 C C . LEU A 1 176 ? -0.801 6.550 16.881 1.00 96.88 176 LEU A C 1
ATOM 1361 O O . LEU A 1 176 ? -0.360 7.659 17.171 1.00 96.88 176 LEU A O 1
ATOM 1365 N N . CYS A 1 177 ? -0.275 5.427 17.388 1.00 95.12 177 CYS A N 1
ATOM 1366 C CA . CYS A 1 177 ? 0.896 5.422 18.277 1.00 95.12 177 CYS A CA 1
ATOM 1367 C C . CYS A 1 177 ? 2.153 6.031 17.637 1.00 95.12 177 CYS A C 1
ATOM 1369 O O . CYS A 1 177 ? 2.958 6.622 18.354 1.00 95.12 177 CYS A O 1
ATOM 1371 N N . ASN A 1 178 ? 2.327 5.888 16.320 1.00 94.00 178 ASN A N 1
ATOM 1372 C CA . ASN A 1 178 ? 3.465 6.446 15.581 1.00 94.00 178 ASN A CA 1
ATOM 1373 C C . ASN A 1 178 ? 3.176 7.845 14.997 1.00 94.00 178 ASN A C 1
ATOM 1375 O O . ASN A 1 178 ? 4.098 8.552 14.589 1.00 94.00 178 ASN A O 1
ATOM 1379 N N . GLY A 1 179 ? 1.910 8.267 14.967 1.00 90.44 179 GLY A N 1
ATOM 1380 C CA . GLY A 1 179 ? 1.486 9.604 14.565 1.00 90.44 179 GLY A CA 1
ATOM 1381 C C . GLY A 1 179 ? 1.918 9.982 13.144 1.00 90.44 179 GLY A C 1
ATOM 1382 O O . GLY A 1 179 ? 1.689 9.241 12.187 1.00 90.44 179 GLY A O 1
ATOM 1383 N N . LYS A 1 180 ? 2.553 11.157 13.017 1.00 90.94 180 LYS A N 1
ATOM 1384 C CA . LYS A 1 180 ? 2.890 11.811 11.735 1.00 90.94 180 LYS A CA 1
ATOM 1385 C C . LYS A 1 180 ? 3.868 11.035 10.850 1.00 90.94 180 LYS A C 1
ATOM 1387 O O . LYS A 1 180 ? 4.010 11.353 9.667 1.00 90.94 180 LYS A O 1
ATOM 1392 N N . GLU A 1 181 ? 4.540 10.036 11.414 1.00 94.25 181 GLU A N 1
ATOM 1393 C CA . GLU A 1 181 ? 5.425 9.149 10.664 1.00 94.25 181 GLU A CA 1
ATOM 1394 C C . GLU A 1 181 ? 4.637 8.272 9.689 1.00 94.25 181 GLU A C 1
ATOM 1396 O O . GLU A 1 181 ? 5.065 8.086 8.555 1.00 94.25 181 GLU A O 1
ATOM 1401 N N . LEU A 1 182 ? 3.476 7.758 10.111 1.00 97.94 182 LEU A N 1
ATOM 1402 C CA . LEU A 1 182 ? 2.729 6.742 9.358 1.00 97.94 182 LEU A CA 1
ATOM 1403 C C . LEU A 1 182 ? 1.421 7.256 8.754 1.00 97.94 182 LEU A C 1
ATOM 1405 O O . LEU A 1 182 ? 0.823 6.568 7.932 1.00 97.94 182 LEU A O 1
ATOM 1409 N N . ALA A 1 183 ? 0.962 8.439 9.156 1.00 98.06 183 ALA A N 1
ATOM 1410 C CA . ALA A 1 183 ? -0.277 9.039 8.676 1.00 98.06 183 ALA A CA 1
ATOM 1411 C C . ALA A 1 183 ? -0.200 10.571 8.703 1.00 98.06 183 ALA A C 1
ATOM 1413 O O . ALA A 1 183 ? 0.620 11.159 9.406 1.00 98.06 183 ALA A O 1
ATOM 1414 N N . THR A 1 184 ? -1.059 11.234 7.931 1.00 98.31 184 THR A N 1
ATOM 1415 C CA . THR A 1 184 ? -1.221 12.694 8.010 1.00 98.31 184 THR A CA 1
ATOM 1416 C C . THR A 1 184 ? -2.099 13.087 9.208 1.00 98.31 184 THR A C 1
ATOM 1418 O O . THR A 1 184 ? -2.818 12.254 9.766 1.00 98.31 184 THR A O 1
ATOM 1421 N N . ASP A 1 185 ? -2.091 14.365 9.600 1.00 97.62 185 ASP A N 1
ATOM 1422 C CA . ASP A 1 185 ? -2.992 14.873 10.652 1.00 97.62 185 ASP A CA 1
ATOM 1423 C C . ASP A 1 185 ? -4.477 14.670 10.281 1.00 97.62 185 ASP A C 1
ATOM 1425 O O . ASP A 1 185 ? -5.312 14.359 11.132 1.00 97.62 185 ASP A O 1
ATOM 1429 N N . GLU A 1 186 ? -4.809 14.777 8.994 1.00 98.12 186 GLU A N 1
ATOM 1430 C CA . GLU A 1 186 ? -6.153 14.504 8.485 1.00 98.12 186 GLU A CA 1
ATOM 1431 C C . GLU A 1 186 ? -6.502 13.015 8.600 1.00 98.12 186 GLU A C 1
ATOM 1433 O O . GLU A 1 186 ? -7.534 12.660 9.173 1.00 98.12 186 GLU A O 1
ATOM 1438 N N . THR A 1 187 ? -5.616 12.132 8.132 1.00 98.50 187 THR A N 1
ATOM 1439 C CA . THR A 1 187 ? -5.806 10.677 8.202 1.00 98.50 187 THR A CA 1
ATOM 1440 C C . THR A 1 187 ? -5.943 10.201 9.653 1.00 98.50 187 THR A C 1
ATOM 1442 O O . THR A 1 187 ? -6.836 9.416 9.963 1.00 98.50 187 THR A O 1
ATOM 1445 N N . THR A 1 188 ? -5.109 10.699 10.573 1.00 98.00 188 THR A N 1
ATOM 1446 C CA . THR A 1 188 ? -5.211 10.361 12.006 1.00 98.00 188 THR A CA 1
ATOM 1447 C C . THR A 1 188 ? -6.535 10.826 12.611 1.00 98.00 188 THR A C 1
ATOM 1449 O O . THR A 1 188 ? -7.177 10.065 13.336 1.00 98.00 188 THR A O 1
ATOM 1452 N N . THR A 1 189 ? -7.000 12.029 12.262 1.00 97.38 189 THR A N 1
ATOM 1453 C CA . THR A 1 189 ? -8.310 12.542 12.689 1.00 97.38 189 THR A CA 1
ATOM 1454 C C . THR A 1 189 ? -9.445 11.642 12.195 1.00 97.38 189 THR A C 1
ATOM 1456 O O . THR A 1 189 ? -10.311 11.250 12.979 1.00 97.38 189 THR A O 1
ATOM 1459 N N . ARG A 1 190 ? -9.409 11.240 10.920 1.00 98.25 190 ARG A N 1
ATOM 1460 C CA . ARG A 1 190 ? -10.387 10.321 10.317 1.00 98.25 190 ARG A CA 1
ATOM 1461 C C . ARG A 1 190 ? -10.383 8.950 10.994 1.00 98.25 190 ARG A C 1
ATOM 1463 O O . ARG A 1 190 ? -11.441 8.446 11.369 1.00 98.25 190 ARG A O 1
ATOM 1470 N N . MET A 1 191 ? -9.206 8.380 11.265 1.00 98.25 191 MET A N 1
ATOM 1471 C CA . MET A 1 191 ? -9.079 7.123 12.019 1.00 98.25 191 MET A CA 1
ATOM 1472 C C . MET A 1 191 ? -9.707 7.223 13.412 1.00 98.25 191 MET A C 1
ATOM 1474 O O . MET A 1 191 ? -10.439 6.321 13.818 1.00 98.25 191 MET A O 1
ATOM 1478 N N . ILE A 1 192 ? -9.480 8.328 14.130 1.00 97.00 192 ILE A N 1
ATOM 1479 C CA . ILE A 1 192 ? -10.101 8.585 15.436 1.00 97.00 192 ILE A CA 1
ATOM 1480 C C . ILE A 1 192 ? -11.629 8.627 15.313 1.00 97.00 192 ILE A C 1
ATOM 1482 O O . ILE A 1 192 ? -12.326 7.974 16.092 1.00 97.00 192 ILE A O 1
ATOM 1486 N N . SER A 1 193 ? -12.164 9.348 14.325 1.00 97.19 193 SER A N 1
ATOM 1487 C CA . SER A 1 193 ? -13.608 9.412 14.075 1.00 97.19 193 SER A CA 1
ATOM 1488 C C . SER A 1 193 ? -14.206 8.034 13.781 1.00 97.19 193 SER A C 1
ATOM 1490 O O . SER A 1 193 ? -15.269 7.698 14.308 1.00 97.19 193 SER A O 1
ATOM 1492 N N . VAL A 1 194 ? -13.512 7.205 12.997 1.00 96.50 194 VAL A N 1
ATOM 1493 C CA . VAL A 1 194 ? -13.920 5.823 12.716 1.00 96.50 194 VAL A CA 1
ATOM 1494 C C . VAL A 1 194 ? -13.934 4.972 13.990 1.00 96.50 194 VAL A C 1
ATOM 1496 O O . VAL A 1 194 ? -14.918 4.276 14.243 1.00 96.50 194 VAL A O 1
ATOM 1499 N N . LEU A 1 195 ? -12.893 5.052 14.824 1.00 95.12 195 LEU A N 1
ATOM 1500 C CA . LEU A 1 195 ? -12.814 4.304 16.084 1.00 95.12 195 LEU A CA 1
ATOM 1501 C C . LEU A 1 195 ? -13.926 4.708 17.064 1.00 95.12 195 LEU A C 1
ATOM 1503 O O . LEU A 1 195 ? -14.572 3.837 17.649 1.00 95.12 195 LEU A O 1
ATOM 1507 N N . LYS A 1 196 ? -14.215 6.010 17.192 1.00 94.69 196 LYS A N 1
ATOM 1508 C CA . LYS A 1 196 ? -15.337 6.512 18.007 1.00 94.69 196 LYS A CA 1
ATOM 1509 C C . LYS A 1 196 ? -16.687 6.022 17.477 1.00 94.69 196 LYS A C 1
ATOM 1511 O O . LYS A 1 196 ? -17.545 5.611 18.255 1.00 94.69 196 LYS A O 1
ATOM 1516 N N . ARG A 1 197 ? -16.872 5.986 16.153 1.00 93.75 197 ARG A N 1
ATOM 1517 C CA . ARG A 1 197 ? -18.081 5.418 15.536 1.00 93.75 197 ARG A CA 1
ATOM 1518 C C . ARG A 1 197 ? -18.228 3.930 15.856 1.00 93.75 197 ARG A C 1
ATOM 1520 O O . ARG A 1 197 ? -19.330 3.486 16.172 1.00 93.75 197 ARG A O 1
ATOM 1527 N N . PHE A 1 198 ? -17.144 3.158 15.814 1.00 91.88 198 PHE A N 1
ATOM 1528 C CA . PHE A 1 198 ? -17.174 1.744 16.197 1.00 91.88 198 PHE A CA 1
ATOM 1529 C C . PHE A 1 198 ? -17.570 1.550 17.658 1.00 91.88 198 PHE A C 1
ATOM 1531 O O . PHE A 1 198 ? -18.423 0.708 17.926 1.00 91.88 198 PHE A O 1
ATOM 1538 N N . GLN A 1 199 ? -17.062 2.384 18.570 1.00 90.00 199 GLN A N 1
ATOM 1539 C CA . GLN A 1 199 ? -17.463 2.381 19.981 1.00 90.00 199 GLN A CA 1
ATOM 1540 C C . GLN A 1 199 ? -18.974 2.532 20.194 1.00 90.00 199 GLN A C 1
ATOM 1542 O O . GLN A 1 199 ? -19.534 1.920 21.097 1.00 90.00 199 GLN A O 1
ATOM 1547 N N . GLN A 1 200 ? -19.632 3.332 19.357 1.00 90.38 200 GLN A N 1
ATOM 1548 C CA . GLN A 1 200 ? -21.064 3.614 19.467 1.00 90.38 200 GLN A CA 1
ATOM 1549 C C . GL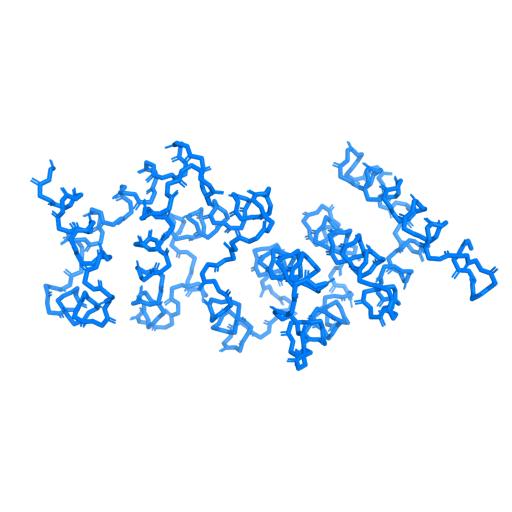N A 1 200 ? -21.951 2.570 18.780 1.00 90.38 200 GLN A C 1
ATOM 1551 O O . GLN A 1 200 ? -23.120 2.434 19.131 1.00 90.38 200 GLN A O 1
ATOM 1556 N N . THR A 1 201 ? -21.429 1.876 17.767 1.00 89.56 201 THR A N 1
ATOM 1557 C CA . THR A 1 201 ? -22.238 1.044 16.859 1.00 89.56 201 THR A CA 1
ATOM 1558 C C . THR A 1 201 ? -22.052 -0.453 17.063 1.00 89.56 201 THR A C 1
ATOM 1560 O O . THR A 1 201 ? -22.925 -1.227 16.675 1.00 89.56 201 THR A O 1
ATOM 1563 N N . LEU A 1 202 ? -20.940 -0.878 17.665 1.00 87.38 202 LEU A N 1
ATOM 1564 C CA . LEU A 1 202 ? -20.623 -2.290 17.861 1.00 87.38 202 LEU A CA 1
ATOM 1565 C C . LEU A 1 202 ? -20.934 -2.754 19.286 1.00 87.38 202 LEU A C 1
ATOM 1567 O O . LEU A 1 202 ? -20.878 -1.954 20.221 1.00 87.38 202 LEU A O 1
ATOM 1571 N N . PRO A 1 203 ? -21.209 -4.058 19.481 1.00 87.38 203 PRO A N 1
ATOM 1572 C CA . PRO A 1 203 ? -21.394 -4.620 20.812 1.00 87.38 203 PRO A CA 1
ATOM 1573 C C . PRO A 1 203 ? -20.169 -4.359 21.710 1.00 87.38 203 PRO A C 1
ATOM 1575 O O . PRO A 1 203 ? -19.041 -4.591 21.261 1.00 87.38 203 PRO A O 1
ATOM 1578 N N . PRO A 1 204 ? -20.360 -3.951 22.981 1.00 84.19 204 PRO A N 1
ATOM 1579 C CA . PRO A 1 204 ? -19.254 -3.687 23.905 1.00 84.19 204 PRO A CA 1
ATOM 1580 C C . PRO A 1 204 ? -18.266 -4.855 24.029 1.00 84.19 204 PRO A C 1
ATOM 1582 O O . PRO A 1 204 ? -17.055 -4.638 24.030 1.00 84.19 204 PRO A O 1
ATOM 1585 N N . ASP A 1 205 ? -18.774 -6.091 24.039 1.00 85.88 205 ASP A N 1
ATOM 1586 C CA . ASP A 1 205 ? -17.957 -7.303 24.161 1.00 85.88 205 ASP A CA 1
ATOM 1587 C C . ASP A 1 205 ? -16.997 -7.490 22.978 1.00 85.88 205 ASP A C 1
ATOM 1589 O O . ASP A 1 205 ? -15.861 -7.921 23.168 1.00 85.88 205 ASP A O 1
ATOM 1593 N N . PHE A 1 206 ? -17.416 -7.112 21.765 1.00 83.94 206 PHE A N 1
ATOM 1594 C CA . PHE A 1 206 ? -16.594 -7.225 20.556 1.00 83.94 206 PHE A CA 1
ATOM 1595 C C . PHE A 1 206 ? -15.397 -6.264 20.587 1.00 83.94 206 PHE A C 1
ATOM 1597 O O . PHE A 1 206 ? -14.276 -6.600 20.188 1.00 83.94 206 PHE A O 1
ATOM 1604 N N . LEU A 1 207 ? -15.623 -5.043 21.068 1.00 79.50 207 LEU A N 1
ATOM 1605 C CA . LEU A 1 207 ? -14.559 -4.053 21.215 1.00 79.50 207 LEU A CA 1
ATOM 1606 C C . LEU A 1 207 ? -13.628 -4.406 22.366 1.00 79.50 207 LEU A C 1
ATOM 1608 O O . LEU A 1 207 ? -12.414 -4.320 22.202 1.00 79.50 207 LEU A O 1
ATOM 1612 N N . ALA A 1 208 ? -14.176 -4.868 23.491 1.00 84.31 208 ALA A N 1
ATOM 1613 C CA . ALA A 1 208 ? -13.386 -5.340 24.619 1.00 84.31 208 ALA A CA 1
ATOM 1614 C C . ALA A 1 208 ? -12.479 -6.514 24.216 1.00 84.31 208 ALA A C 1
ATOM 1616 O O . ALA A 1 208 ? -11.280 -6.486 24.507 1.00 84.31 208 ALA A O 1
ATOM 1617 N N . SER A 1 209 ? -13.009 -7.500 23.478 1.00 87.69 209 SER A N 1
ATOM 1618 C CA . SER A 1 209 ? -12.201 -8.613 22.972 1.00 87.69 209 SER A CA 1
ATOM 1619 C C . SER A 1 209 ? -11.119 -8.124 22.017 1.00 87.69 209 SER A C 1
ATOM 1621 O O . SER A 1 209 ? -9.966 -8.518 22.158 1.00 87.69 209 SER A O 1
ATOM 1623 N N . THR A 1 210 ? -11.450 -7.207 21.103 1.00 85.94 210 THR A N 1
ATOM 1624 C CA . THR A 1 210 ? -10.469 -6.619 20.181 1.00 85.94 210 THR A CA 1
ATOM 1625 C C . THR A 1 210 ? -9.348 -5.911 20.943 1.00 85.94 210 THR A C 1
ATOM 1627 O O . THR A 1 210 ? -8.174 -6.199 20.721 1.00 85.94 210 THR A O 1
ATOM 1630 N N . PHE A 1 211 ? -9.684 -5.033 21.889 1.00 86.69 211 PHE A N 1
ATOM 1631 C CA . PHE A 1 211 ? -8.702 -4.236 22.630 1.00 86.69 211 PHE A CA 1
ATOM 1632 C C . PHE A 1 211 ? -7.793 -5.101 23.499 1.00 86.69 211 PHE A C 1
ATOM 1634 O O . PHE A 1 211 ? -6.606 -4.808 23.609 1.00 86.69 211 PHE A O 1
ATOM 1641 N N . SER A 1 212 ? -8.317 -6.198 24.054 1.00 87.94 212 SER A N 1
ATOM 1642 C CA . SER A 1 212 ? -7.528 -7.134 24.860 1.00 87.94 212 SER A CA 1
ATOM 1643 C C . SER A 1 212 ? -6.392 -7.815 24.087 1.00 87.94 212 SER A C 1
ATOM 1645 O O . SER A 1 212 ? -5.429 -8.266 24.702 1.00 87.94 212 SER A O 1
ATOM 1647 N N . THR A 1 213 ? -6.470 -7.859 22.751 1.00 88.19 213 THR A N 1
ATOM 1648 C CA . THR A 1 213 ? -5.421 -8.450 21.901 1.00 88.19 213 THR A CA 1
ATOM 1649 C C . THR A 1 213 ? -4.300 -7.474 21.541 1.00 88.19 213 THR A C 1
ATOM 1651 O O . THR A 1 213 ? -3.278 -7.889 20.996 1.00 88.19 213 THR A O 1
ATOM 1654 N N . LEU A 1 214 ? -4.476 -6.183 21.836 1.00 90.50 214 LEU A N 1
ATOM 1655 C CA . LEU A 1 214 ? -3.524 -5.133 21.485 1.00 90.50 214 LEU A CA 1
ATOM 1656 C C . LEU A 1 214 ? -2.375 -5.046 22.488 1.00 90.50 214 LEU A C 1
ATOM 1658 O O . LEU A 1 214 ? -2.520 -5.395 23.660 1.00 90.50 214 LEU A O 1
ATOM 1662 N N . GLN A 1 215 ? -1.246 -4.494 22.046 1.00 91.19 215 GLN A N 1
ATOM 1663 C CA . GLN A 1 215 ? -0.113 -4.204 22.924 1.00 91.19 215 GLN A CA 1
ATOM 1664 C C . GLN A 1 215 ? -0.477 -3.128 23.965 1.00 91.19 215 GLN A C 1
ATOM 1666 O O . GLN A 1 215 ? -1.286 -2.244 23.667 1.00 91.19 215 GLN A O 1
ATOM 1671 N N . PRO A 1 216 ? 0.151 -3.106 25.158 1.00 91.50 216 PRO A N 1
ATOM 1672 C CA . PRO A 1 216 ? -0.197 -2.152 26.218 1.00 91.50 216 PRO A CA 1
ATOM 1673 C C . PRO A 1 216 ? -0.182 -0.682 25.773 1.00 91.50 216 PRO A C 1
ATOM 1675 O O . PRO A 1 216 ? -1.080 0.085 26.113 1.00 91.50 216 PRO A O 1
ATOM 1678 N N . GLN A 1 217 ? 0.796 -0.288 24.952 1.00 91.19 217 GLN A N 1
ATOM 1679 C CA . GLN A 1 217 ? 0.882 1.073 24.414 1.00 91.19 217 GLN A CA 1
ATOM 1680 C C . GLN A 1 217 ? -0.304 1.419 23.497 1.00 91.19 217 GLN A C 1
ATOM 1682 O O . GLN A 1 217 ? -0.842 2.522 23.576 1.00 91.19 217 GLN A O 1
ATOM 1687 N N . GLN A 1 218 ? -0.738 0.471 22.662 1.00 92.31 218 GLN A N 1
ATOM 1688 C CA . GLN A 1 218 ? -1.897 0.629 21.780 1.00 92.31 218 GLN A CA 1
ATOM 1689 C C . GLN A 1 218 ? -3.195 0.717 22.591 1.00 92.31 218 GLN A C 1
ATOM 1691 O O . GLN A 1 218 ? -4.042 1.557 22.297 1.00 92.31 218 GLN A O 1
ATOM 1696 N N . GLN A 1 219 ? -3.336 -0.094 23.647 1.00 91.12 219 GLN A N 1
ATOM 1697 C CA . GLN A 1 219 ? -4.490 -0.029 24.549 1.00 91.12 219 GLN A CA 1
ATOM 1698 C C . GLN A 1 219 ? -4.604 1.346 25.214 1.00 91.12 219 GLN A C 1
ATOM 1700 O O . GLN A 1 219 ? -5.678 1.942 25.196 1.00 91.12 219 GLN A O 1
ATOM 1705 N N . LEU A 1 220 ? -3.498 1.877 25.747 1.00 90.38 220 LEU A N 1
ATOM 1706 C CA . LEU A 1 220 ? -3.464 3.209 26.361 1.00 90.38 220 LEU A CA 1
ATOM 1707 C C . LEU A 1 220 ? -3.804 4.315 25.354 1.00 90.38 220 LEU A C 1
ATOM 1709 O O . LEU A 1 220 ? -4.554 5.233 25.683 1.00 90.38 220 LEU A O 1
ATOM 1713 N N . MET A 1 221 ? -3.288 4.213 24.125 1.00 90.62 221 MET A N 1
ATOM 1714 C CA . MET A 1 221 ? -3.611 5.150 23.049 1.00 90.62 221 MET A CA 1
ATOM 1715 C C . MET A 1 221 ? -5.106 5.123 22.709 1.00 90.62 221 MET A C 1
ATOM 1717 O O . MET A 1 221 ? -5.744 6.168 22.633 1.00 90.62 221 MET A O 1
ATOM 1721 N N . LEU A 1 222 ? -5.702 3.939 22.553 1.00 90.31 222 LEU A N 1
ATOM 1722 C CA . LEU A 1 222 ? -7.137 3.840 22.282 1.00 90.31 222 LEU A CA 1
ATOM 1723 C C . LEU A 1 222 ? -7.982 4.338 23.458 1.00 90.31 222 LEU A C 1
ATOM 1725 O O . LEU A 1 222 ? -8.963 5.043 23.240 1.00 90.31 222 LEU A O 1
ATOM 1729 N N . GLN A 1 223 ? -7.602 4.023 24.698 1.00 89.69 223 GLN A N 1
ATOM 1730 C CA . GLN A 1 223 ? -8.306 4.512 25.884 1.00 89.69 223 GLN A CA 1
ATOM 1731 C C . GLN A 1 223 ? -8.292 6.041 25.963 1.00 89.69 223 GLN A C 1
ATOM 1733 O O . GLN A 1 223 ? -9.334 6.634 26.239 1.00 89.69 223 GLN A O 1
ATOM 1738 N N . SER A 1 224 ? -7.154 6.688 25.692 1.00 90.25 224 SER A N 1
ATOM 1739 C CA . SER A 1 224 ? -7.062 8.152 25.729 1.00 90.25 224 SER A CA 1
ATOM 1740 C C . SER A 1 224 ? -7.936 8.801 24.652 1.00 90.25 224 SER A C 1
ATOM 1742 O O . SER A 1 224 ? -8.674 9.738 24.943 1.00 90.25 224 SER A O 1
ATOM 1744 N N . ILE A 1 225 ? -7.933 8.248 23.437 1.00 89.25 225 ILE A N 1
ATOM 1745 C CA . ILE A 1 225 ? -8.733 8.736 22.310 1.00 89.25 225 ILE A CA 1
ATOM 1746 C C . ILE A 1 225 ? -10.233 8.579 22.578 1.00 89.25 225 ILE A C 1
ATOM 1748 O O . ILE A 1 225 ? -11.006 9.501 22.320 1.00 89.25 225 ILE A O 1
ATOM 1752 N N . LEU A 1 226 ? -10.658 7.422 23.087 1.00 86.88 226 LEU A N 1
ATOM 1753 C CA . LEU A 1 226 ? -12.074 7.082 23.265 1.00 86.88 226 LEU A CA 1
ATOM 1754 C C . LEU A 1 226 ? -12.691 7.646 24.552 1.00 86.88 226 LEU A C 1
ATOM 1756 O O . LEU A 1 226 ? -13.905 7.587 24.719 1.00 86.88 226 LEU A O 1
ATOM 1760 N N . SER A 1 227 ? -11.872 8.189 25.454 1.00 84.94 227 SER A N 1
ATOM 1761 C CA . SER A 1 227 ? -12.341 8.884 26.662 1.00 84.94 227 SER A CA 1
ATOM 1762 C C . SER A 1 227 ? -12.589 10.384 26.439 1.00 84.94 227 SER A C 1
ATOM 1764 O O . SER A 1 227 ? -12.998 11.070 27.375 1.00 84.94 227 SER A O 1
ATOM 1766 N N . THR A 1 228 ? -12.326 10.893 25.228 1.00 69.56 228 THR A N 1
ATOM 1767 C CA . THR A 1 228 ? -12.565 12.291 24.812 1.00 69.56 228 THR A CA 1
ATOM 1768 C C . THR A 1 228 ? -13.785 12.413 23.917 1.00 69.56 228 THR A C 1
ATOM 1770 O O . THR A 1 228 ? -14.436 13.473 23.953 1.00 69.56 228 THR A O 1
#

Secondary structure (DSSP, 8-state):
---TTS-HHHHHHHHHHHHHHHHHHGGGGGGGHHHHHHHHHHHTT-SSHHHHHHHHHHHHHHHHH-HHHHGGGHHHHHHHHHHHHT-TTTTSTTTHHHHHHHHHHHHHHHHH-GGGS-HHHHHHHHHHHPSP-S-HHHHHHHHHHHHHHHHTT-HHHH-GGGTTHHHHHHHHHHHHHHGGGTS-HHHHHHHHHHHHHHHHHS-HHHHHHHHHTS-HHHHHHHHHHHT-

Foldseek 3Di:
DQPPPDDLVVLLVVLQVLLCCCQVVQVNSLVCCVPRLVSLLVQCPDPQQSSVLSSLLSLLSCLQRVAPVCLVVLVSNVVSLCCLCPPPCCCPPRNLSSNLSSLLSLLSCCPRVVVSDPLVPSLVVSLVSPDRADPQVSLANSLLSLLVCVVVVPDSNCDVVSPCVLSNLQRLLVCVLVPSSRHNPVSNVSSLVSLLVCVVPDDPVVVVVSLVPHDPSSNVSSVVSNVD

Solvent-accessible surface area (backbone atoms only — not comparable to full-atom values): 12099 Å² total; per-residue (Å²): 138,69,53,93,90,54,55,66,65,61,40,28,53,55,45,47,56,49,33,50,42,40,62,75,46,27,74,77,32,56,88,47,40,88,66,49,49,65,52,29,58,56,32,26,69,43,95,50,40,67,32,16,23,40,17,25,39,35,49,18,45,38,37,61,52,34,58,80,77,35,55,86,46,44,64,58,49,52,54,36,37,48,52,41,61,66,35,94,58,19,81,35,88,81,26,29,53,27,25,34,28,26,55,32,20,52,49,30,34,59,69,66,38,51,93,66,53,63,46,90,57,51,44,60,52,54,58,67,63,49,70,50,73,80,36,44,67,47,16,28,52,43,50,39,50,52,45,53,43,58,74,71,57,39,58,68,70,32,31,79,92,47,69,40,41,54,60,51,53,51,32,50,33,52,38,57,75,56,35,74,57,30,26,48,77,66,44,49,51,50,47,50,53,50,53,51,48,46,69,75,73,47,61,68,66,61,53,52,56,41,49,71,73,45,55,72,71,35,41,53,52,49,50,58,62,70,74,108

Nearest PDB structures (foldseek):
  6xu2-assembly1_A  TM=8.843E-01  e=7.359E-11  Homo sapiens
  6xte-assembly1_A  TM=8.892E-01  e=2.315E-10  Homo sapiens
  9im6-assembly1_A  TM=8.844E-01  e=3.976E-09  Homo sapiens
  7z8v-assembly1_D  TM=6.833E-01  e=1.078E-02  Homo sapiens
  7z8r-assembly1_D  TM=6.642E-01  e=4.966E-02  Homo sapiens